Protein AF-A0A1G7PVS3-F1 (afdb_monomer)

Sequence (184 aa):
MIARAQELMADAVGAEHAFFSTCGSWLSVKSAMLAVAGRHGRILVGRDAHKSVVSGLVLSGLQPVWVHPRYDREHHLAHPPAPEDVRAALDRDDDVARVLITSPTPYGTCADLSVVAEICHARGLPLLPFHERLPTWAMDAGADVRSSSTSPSSGSAAIRPPTGCVRTARSTCTCPTTVASRRC

Foldseek 3Di:
DVQVVQVVVCVVLVFPTKDFDPVALLVLLLVVLQVPLPPEFEEEEEPLDDVSVVVSCVVSVHHYQYQYFDQDPVVRDTAWHALVSLLVSCVVPVRHQEYETEAPHPVRHGYQLLSNLVSQVVSPHAYEYEDADDDDSSVVSNHAKYFYQDDPVPPDDDPDGGMIGGHDDPDPPPPPDDDDDDDD

Mean predicted aligned error: 10.68 Å

Structure (mmCIF, N/CA/C/O backbone):
data_AF-A0A1G7PVS3-F1
#
_entry.id   AF-A0A1G7PVS3-F1
#
loop_
_atom_site.group_PDB
_atom_site.id
_atom_site.type_symbol
_atom_site.label_atom_id
_atom_site.label_alt_id
_atom_site.label_comp_id
_atom_site.label_asym_id
_atom_site.label_entity_id
_atom_site.label_seq_id
_atom_site.pdbx_PDB_ins_code
_atom_site.Cartn_x
_atom_site.Cartn_y
_atom_site.Cartn_z
_atom_site.occupancy
_atom_site.B_iso_or_equiv
_atom_site.auth_seq_id
_atom_site.auth_comp_id
_atom_site.auth_asym_id
_atom_site.auth_atom_id
_atom_site.pdbx_PDB_model_num
ATOM 1 N N . MET A 1 1 ? 6.321 26.870 -11.842 1.00 78.00 1 MET A N 1
ATOM 2 C CA . MET A 1 1 ? 7.341 25.883 -12.270 1.00 78.00 1 MET A CA 1
ATOM 3 C C . MET A 1 1 ? 7.081 24.494 -11.682 1.00 78.00 1 MET A C 1
ATOM 5 O O . MET A 1 1 ? 6.893 23.577 -12.464 1.00 78.00 1 MET A O 1
ATOM 9 N N . ILE A 1 2 ? 7.000 24.329 -10.352 1.00 86.25 2 ILE A N 1
ATOM 10 C CA . ILE A 1 2 ? 6.793 23.005 -9.718 1.00 86.25 2 ILE A CA 1
ATOM 11 C C . ILE A 1 2 ? 5.414 22.404 -10.033 1.00 86.25 2 ILE A C 1
ATOM 13 O O . ILE A 1 2 ? 5.357 21.264 -10.474 1.00 86.25 2 ILE A O 1
ATOM 17 N N . ALA A 1 3 ? 4.333 23.181 -9.902 1.00 88.19 3 ALA A N 1
ATOM 18 C CA . ALA A 1 3 ? 2.975 22.707 -10.202 1.00 88.19 3 ALA A CA 1
ATOM 19 C C . ALA A 1 3 ? 2.850 22.152 -11.633 1.00 88.19 3 ALA A C 1
ATOM 21 O O . ALA A 1 3 ? 2.392 21.035 -11.833 1.00 88.19 3 ALA A O 1
ATOM 22 N N . ARG A 1 4 ? 3.395 22.872 -12.623 1.00 89.56 4 ARG A N 1
ATOM 23 C CA . ARG A 1 4 ? 3.411 22.412 -14.016 1.00 89.56 4 ARG A CA 1
ATOM 24 C C . ARG A 1 4 ? 4.189 21.107 -14.209 1.00 89.56 4 ARG A C 1
ATOM 26 O O . ARG A 1 4 ? 3.783 20.255 -14.987 1.00 89.56 4 ARG A O 1
ATOM 33 N N . ALA A 1 5 ? 5.317 20.945 -13.519 1.00 88.88 5 ALA A N 1
ATOM 34 C CA . ALA A 1 5 ? 6.092 19.709 -13.583 1.00 88.88 5 ALA A CA 1
ATOM 35 C C . ALA A 1 5 ? 5.351 18.527 -12.931 1.00 88.88 5 ALA A C 1
ATOM 37 O O . ALA A 1 5 ? 5.475 17.397 -13.395 1.00 88.88 5 ALA A O 1
ATOM 38 N N . GLN A 1 6 ? 4.565 18.788 -11.885 1.00 87.19 6 GLN A N 1
ATOM 39 C CA . GLN A 1 6 ? 3.705 17.798 -11.239 1.00 87.19 6 GLN A CA 1
ATOM 40 C C . GLN A 1 6 ? 2.525 17.389 -12.125 1.00 87.19 6 GLN A C 1
ATOM 42 O O . GLN A 1 6 ? 2.274 16.197 -12.247 1.00 87.19 6 GLN A O 1
ATOM 47 N N . GLU A 1 7 ? 1.867 18.334 -12.802 1.00 88.94 7 GLU A N 1
ATOM 48 C CA . GLU A 1 7 ? 0.829 18.045 -13.808 1.00 88.94 7 GLU A CA 1
ATOM 49 C C . GLU A 1 7 ? 1.370 17.139 -14.918 1.00 88.94 7 GLU A C 1
ATOM 51 O O . GLU A 1 7 ? 0.829 16.069 -15.167 1.00 88.94 7 GLU A O 1
ATOM 56 N N . LEU A 1 8 ? 2.510 17.507 -15.515 1.00 89.06 8 LEU A N 1
ATOM 57 C CA . LEU A 1 8 ? 3.140 16.705 -16.569 1.00 89.06 8 LEU A CA 1
ATOM 58 C C . LEU A 1 8 ? 3.525 15.301 -16.088 1.00 89.06 8 LEU A C 1
ATOM 60 O O . LEU A 1 8 ? 3.474 14.341 -16.854 1.00 89.06 8 LEU A O 1
ATOM 64 N N . MET A 1 9 ? 3.941 15.170 -14.827 1.00 82.25 9 MET A N 1
ATOM 65 C CA . MET A 1 9 ? 4.256 13.867 -14.251 1.00 82.25 9 MET A CA 1
ATOM 66 C C . MET A 1 9 ? 2.993 13.044 -13.989 1.00 82.25 9 MET A C 1
ATOM 68 O O . MET A 1 9 ? 3.027 11.837 -14.210 1.00 82.25 9 MET A O 1
ATOM 72 N N . ALA A 1 10 ? 1.907 13.674 -13.537 1.00 83.06 10 ALA A N 1
ATOM 73 C CA . ALA A 1 10 ? 0.612 13.029 -13.347 1.00 83.06 10 ALA A CA 1
ATOM 74 C C . ALA A 1 10 ? 0.082 12.480 -14.681 1.00 83.06 10 ALA A C 1
ATOM 76 O O . ALA A 1 10 ? -0.223 11.289 -14.760 1.00 83.06 10 ALA A O 1
ATOM 77 N N . ASP A 1 11 ? 0.135 13.290 -15.743 1.00 81.75 11 ASP A N 1
ATOM 78 C CA . ASP A 1 11 ? -0.216 12.883 -17.108 1.00 81.75 11 ASP A CA 1
ATOM 79 C C . ASP A 1 11 ? 0.645 11.702 -17.584 1.00 81.75 11 ASP A C 1
ATOM 81 O O . ASP A 1 11 ? 0.135 10.714 -18.108 1.00 81.75 11 ASP A O 1
ATOM 85 N N . ALA A 1 12 ? 1.961 11.757 -17.351 1.00 80.25 12 ALA A N 1
ATOM 86 C CA . ALA A 1 12 ? 2.894 10.720 -17.794 1.00 80.25 12 ALA A CA 1
ATOM 87 C C . ALA A 1 12 ? 2.740 9.372 -17.068 1.00 80.25 12 ALA A C 1
ATOM 89 O O . ALA A 1 12 ? 3.256 8.364 -17.550 1.00 80.25 12 ALA A O 1
ATOM 90 N N . VAL A 1 13 ? 2.107 9.347 -15.892 1.00 72.00 13 VAL A N 1
ATOM 91 C CA . VAL A 1 13 ? 1.947 8.133 -15.069 1.00 72.00 13 VAL A CA 1
ATOM 92 C C . VAL A 1 13 ? 0.487 7.736 -14.854 1.00 72.00 13 VAL A C 1
ATOM 94 O O . VAL A 1 13 ? 0.226 6.851 -14.039 1.00 72.00 13 VAL A O 1
ATOM 97 N N . GLY A 1 14 ? -0.451 8.391 -15.545 1.00 74.00 14 GLY A N 1
ATOM 98 C CA . GLY A 1 14 ? -1.884 8.112 -15.438 1.00 74.00 14 GLY A CA 1
ATOM 99 C C . GLY A 1 14 ? -2.469 8.387 -14.047 1.00 74.00 14 GLY A C 1
ATOM 100 O O . GLY A 1 14 ? -3.395 7.697 -13.622 1.00 74.00 14 GLY A O 1
ATOM 101 N N . ALA A 1 15 ? -1.913 9.349 -13.306 1.00 79.31 15 ALA A N 1
ATOM 102 C CA . ALA A 1 15 ? -2.389 9.743 -11.979 1.00 79.31 15 ALA A CA 1
ATOM 103 C C . ALA A 1 15 ? -3.235 11.018 -12.042 1.00 79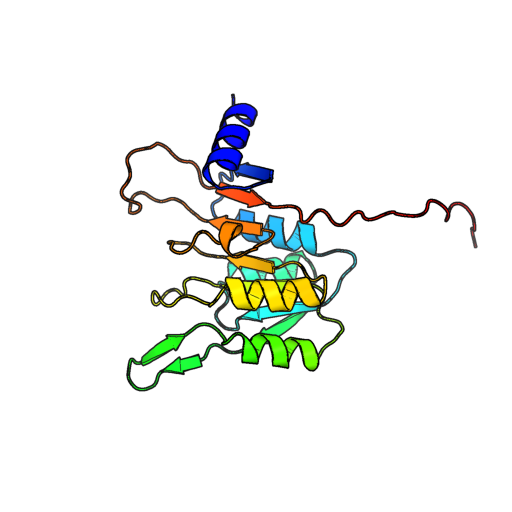.31 15 ALA A C 1
ATOM 105 O O . ALA A 1 15 ? -3.059 11.840 -12.934 1.00 79.31 15 ALA A O 1
ATOM 106 N N . GLU A 1 16 ? -4.111 11.218 -11.056 1.00 80.62 16 GLU A N 1
ATOM 107 C CA . GLU A 1 16 ? -4.843 12.486 -10.915 1.00 80.62 16 GLU A CA 1
ATOM 108 C C . GLU A 1 16 ? -3.932 13.579 -10.344 1.00 80.62 16 GLU A C 1
ATOM 110 O O . GLU A 1 16 ? -3.953 14.728 -10.784 1.00 80.62 16 GLU A O 1
ATOM 115 N N . HIS A 1 17 ? -3.065 13.199 -9.402 1.00 82.50 17 HIS A N 1
ATOM 116 C CA . HIS A 1 17 ? -2.080 14.087 -8.807 1.00 82.50 17 HIS A CA 1
ATOM 117 C C . HIS A 1 17 ? -0.717 13.404 -8.674 1.00 82.50 17 HIS A C 1
ATOM 119 O O . HIS A 1 17 ? -0.612 12.224 -8.329 1.00 82.50 17 HIS A O 1
ATOM 125 N N . ALA A 1 18 ? 0.353 14.172 -8.880 1.00 84.75 18 ALA A N 1
ATOM 126 C CA . ALA A 1 18 ? 1.718 13.755 -8.586 1.00 84.75 18 ALA A CA 1
ATOM 127 C C . ALA A 1 18 ? 2.390 14.763 -7.647 1.00 84.75 18 ALA A C 1
ATOM 129 O O . ALA A 1 18 ? 2.340 15.973 -7.853 1.00 84.75 18 ALA A O 1
ATOM 130 N N . PHE A 1 19 ? 3.061 14.259 -6.618 1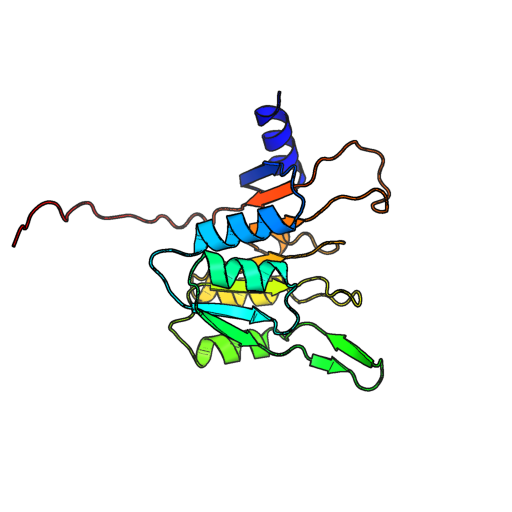.00 84.06 19 PHE A N 1
ATOM 131 C CA . PHE A 1 19 ? 3.786 15.034 -5.623 1.00 84.06 19 PHE A CA 1
ATOM 132 C C . PHE A 1 19 ? 5.274 14.687 -5.663 1.00 84.06 19 PHE A C 1
ATOM 134 O O . PHE A 1 19 ? 5.658 13.518 -5.712 1.00 84.06 19 PHE A O 1
ATOM 141 N N . PHE A 1 20 ? 6.134 15.704 -5.606 1.00 84.12 20 PHE A N 1
ATOM 142 C CA . PHE A 1 20 ? 7.573 15.488 -5.498 1.00 84.12 20 PHE A CA 1
ATOM 143 C C . PHE A 1 20 ? 7.982 15.520 -4.031 1.00 84.12 20 PHE A C 1
ATOM 145 O O . PHE A 1 20 ? 7.548 16.387 -3.276 1.00 84.12 20 PHE A O 1
ATOM 152 N N . SER A 1 21 ? 8.824 14.570 -3.637 1.00 78.88 21 SER A N 1
ATOM 153 C CA . SER A 1 21 ? 9.388 14.471 -2.294 1.00 78.88 21 SER A CA 1
ATOM 154 C C . SER A 1 21 ? 10.895 14.643 -2.383 1.00 78.88 21 SER A C 1
ATOM 156 O O . SER A 1 21 ? 11.556 13.958 -3.155 1.00 78.88 21 SER A O 1
ATOM 158 N N . THR A 1 22 ? 11.465 15.533 -1.577 1.00 79.81 22 THR A N 1
ATOM 159 C CA . THR A 1 22 ? 12.923 15.693 -1.461 1.00 79.81 22 THR A CA 1
ATOM 160 C C . THR A 1 22 ? 13.532 14.761 -0.411 1.00 79.81 22 THR A C 1
ATOM 162 O O . THR A 1 22 ? 14.742 14.563 -0.397 1.00 79.81 22 THR A O 1
ATOM 165 N N . CYS A 1 23 ? 12.707 14.136 0.436 1.00 74.56 23 CYS A N 1
ATOM 166 C CA . CYS A 1 23 ? 13.142 13.281 1.547 1.00 74.56 23 CYS A CA 1
ATOM 167 C C . CYS A 1 23 ? 13.029 11.775 1.237 1.00 74.56 23 CYS A C 1
ATOM 169 O O . CYS A 1 23 ? 12.906 10.951 2.145 1.00 74.56 23 CYS A O 1
ATOM 171 N N . GLY A 1 24 ? 13.046 11.407 -0.047 1.00 71.62 24 GLY A N 1
ATOM 172 C CA . GLY A 1 24 ? 12.971 10.019 -0.501 1.00 71.62 24 GLY A CA 1
ATOM 173 C C . GLY A 1 24 ? 11.594 9.365 -0.324 1.00 71.62 24 GLY A C 1
ATOM 174 O O . GLY A 1 24 ? 10.614 9.992 0.088 1.00 71.62 24 GLY A O 1
ATOM 175 N N . SER A 1 25 ? 11.530 8.074 -0.657 1.00 75.00 25 SER A N 1
ATOM 176 C CA . SER A 1 25 ? 10.301 7.266 -0.678 1.00 75.00 25 SER A CA 1
ATOM 177 C C . SER A 1 25 ? 9.739 6.973 0.719 1.00 75.00 25 SER A C 1
ATOM 179 O O . SER A 1 25 ? 8.533 6.802 0.877 1.00 75.00 25 SER A O 1
ATOM 181 N N . TRP A 1 26 ? 10.587 6.981 1.752 1.00 79.12 26 TRP A N 1
ATOM 182 C CA . TRP A 1 26 ? 10.170 6.809 3.146 1.00 79.12 26 TRP A CA 1
ATOM 183 C C . TRP A 1 26 ? 9.190 7.896 3.598 1.00 79.12 26 TRP A C 1
ATOM 185 O O . TRP A 1 26 ? 8.211 7.579 4.275 1.00 79.12 26 TRP A O 1
ATOM 195 N N . LEU A 1 27 ? 9.420 9.159 3.210 1.00 83.06 27 LEU A N 1
ATOM 196 C CA . LEU A 1 27 ? 8.494 10.244 3.542 1.00 83.06 27 LEU A CA 1
ATOM 197 C C . LEU A 1 27 ? 7.179 10.065 2.785 1.00 83.06 27 LEU A C 1
ATOM 199 O O . LEU A 1 27 ? 6.118 10.161 3.390 1.00 83.06 27 LEU A O 1
ATOM 203 N N . SER A 1 28 ? 7.249 9.723 1.497 1.00 82.94 28 SER A N 1
ATOM 204 C CA . SER A 1 28 ? 6.066 9.505 0.661 1.00 82.94 28 SER A CA 1
ATOM 205 C C . SER A 1 28 ? 5.150 8.409 1.213 1.00 82.94 28 SER A C 1
ATOM 207 O O . SER A 1 28 ? 3.944 8.621 1.299 1.00 82.94 28 SER A O 1
ATOM 209 N N . VAL A 1 29 ? 5.708 7.285 1.683 1.00 85.06 29 VAL A N 1
ATOM 210 C CA . VAL A 1 29 ? 4.928 6.216 2.336 1.00 85.06 29 VAL A CA 1
ATOM 211 C C . VAL A 1 29 ? 4.231 6.721 3.584 1.00 85.06 29 VAL A C 1
ATOM 213 O O . VAL A 1 29 ? 3.048 6.467 3.775 1.00 85.06 29 VAL A O 1
ATOM 216 N N . LYS A 1 30 ? 4.947 7.448 4.440 1.00 87.38 30 LYS A N 1
ATOM 217 C CA . LYS A 1 30 ? 4.367 7.982 5.673 1.00 87.38 30 LYS A CA 1
ATOM 218 C C . LYS A 1 30 ? 3.253 8.971 5.386 1.00 87.38 30 LYS A C 1
ATOM 220 O O . LYS A 1 30 ? 2.203 8.879 6.007 1.00 87.38 30 LYS A O 1
ATOM 225 N N . SER A 1 31 ? 3.461 9.873 4.432 1.00 87.56 31 SER A N 1
ATOM 226 C CA . SER A 1 31 ? 2.440 10.813 3.984 1.00 87.56 31 SER A CA 1
ATOM 227 C C . SER A 1 31 ? 1.217 10.087 3.424 1.00 87.56 31 SER A C 1
ATOM 229 O O . SER A 1 31 ? 0.104 10.443 3.789 1.00 87.56 31 SER A O 1
ATOM 231 N N . ALA A 1 32 ? 1.407 9.037 2.618 1.00 85.94 32 ALA A N 1
ATOM 232 C CA . ALA A 1 32 ? 0.313 8.218 2.097 1.00 85.94 32 ALA A CA 1
ATOM 233 C C . ALA A 1 32 ? -0.460 7.511 3.220 1.00 85.94 32 ALA A C 1
ATOM 235 O O . ALA A 1 32 ? -1.682 7.604 3.283 1.00 85.94 32 ALA A O 1
ATOM 236 N N . MET A 1 33 ? 0.247 6.866 4.151 1.00 88.38 33 MET A N 1
ATOM 237 C CA . MET A 1 33 ? -0.365 6.190 5.298 1.00 88.38 33 MET A CA 1
ATOM 238 C C . MET A 1 33 ? -1.128 7.163 6.199 1.00 88.38 33 MET A C 1
ATOM 240 O O . MET A 1 33 ? -2.219 6.836 6.648 1.00 88.38 33 MET A O 1
ATOM 244 N N . LEU A 1 34 ? -0.584 8.358 6.443 1.00 88.00 34 LEU A N 1
ATOM 245 C CA . LEU A 1 34 ? -1.252 9.410 7.212 1.00 88.00 34 LEU A CA 1
ATOM 246 C C . LEU A 1 34 ? -2.486 9.955 6.484 1.00 88.00 34 LEU A C 1
ATOM 248 O O . LEU A 1 34 ? -3.505 10.191 7.126 1.00 88.00 34 LEU A O 1
ATOM 252 N N . ALA A 1 35 ? -2.420 10.104 5.159 1.00 86.31 35 ALA A N 1
ATOM 253 C CA . ALA A 1 35 ? -3.545 10.564 4.349 1.00 86.31 35 ALA A CA 1
ATOM 254 C C . ALA A 1 35 ? -4.729 9.584 4.387 1.00 86.31 35 ALA A C 1
ATOM 256 O O . ALA A 1 35 ? -5.876 10.023 4.426 1.00 86.31 35 ALA A O 1
ATOM 257 N N . VAL A 1 36 ? -4.464 8.272 4.437 1.00 82.44 36 VAL A N 1
ATOM 258 C CA . VAL A 1 36 ? -5.516 7.238 4.516 1.00 82.44 36 VAL A CA 1
ATOM 259 C C . VAL A 1 36 ? -5.823 6.761 5.939 1.00 82.44 36 VAL A C 1
ATOM 261 O O . VAL A 1 36 ? -6.642 5.860 6.127 1.00 82.44 36 VAL A O 1
ATOM 264 N N . ALA A 1 37 ? -5.153 7.306 6.959 1.00 81.94 37 ALA A N 1
ATOM 265 C CA . ALA A 1 37 ? -5.271 6.793 8.320 1.00 81.94 37 ALA A CA 1
ATOM 266 C C . ALA A 1 37 ? -6.699 6.937 8.873 1.00 81.94 37 ALA A C 1
ATOM 268 O O . ALA A 1 37 ? -7.202 6.016 9.527 1.00 81.94 37 ALA A O 1
ATOM 269 N N . GLY A 1 38 ? -7.360 8.063 8.572 1.00 72.19 38 GLY A N 1
ATOM 270 C CA . GLY A 1 38 ? -8.665 8.418 9.135 1.00 72.19 38 GLY A CA 1
ATOM 271 C C . GLY A 1 38 ? -8.635 8.538 10.668 1.00 72.19 38 GLY A C 1
ATOM 272 O O . GLY A 1 38 ? -7.578 8.708 11.277 1.00 72.19 38 GLY A O 1
ATOM 273 N N . ARG A 1 39 ? -9.805 8.440 11.319 1.00 63.06 39 ARG A N 1
ATOM 274 C CA . ARG A 1 39 ? -9.920 8.367 12.790 1.00 63.06 39 ARG A CA 1
ATOM 275 C C . ARG A 1 39 ? -9.638 6.940 13.268 1.00 63.06 39 ARG A C 1
ATOM 277 O O . ARG A 1 39 ? -10.574 6.226 13.604 1.00 63.06 39 ARG A O 1
ATOM 284 N N . HIS A 1 40 ? -8.363 6.558 13.322 1.00 64.56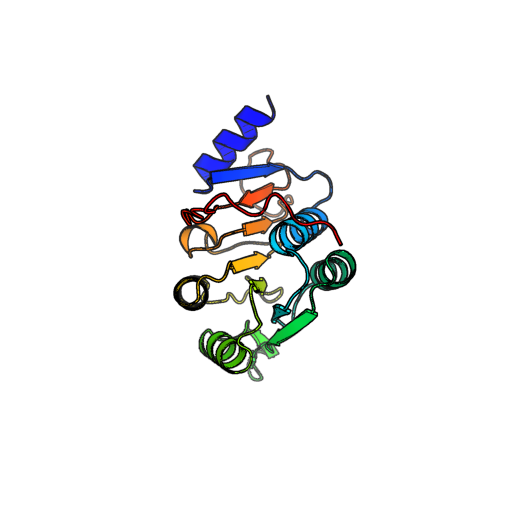 40 HIS A N 1
ATOM 285 C CA . HIS A 1 40 ? -7.911 5.214 13.715 1.00 64.56 40 HIS A CA 1
ATOM 286 C C . HIS A 1 40 ? -8.465 4.083 12.818 1.00 64.56 40 HIS A C 1
ATOM 288 O O . HIS A 1 40 ? -9.367 4.262 12.003 1.00 64.56 40 HIS A O 1
ATOM 294 N N . GLY A 1 41 ? -7.883 2.890 12.925 1.00 80.94 41 GLY A N 1
ATOM 295 C CA . GLY A 1 41 ? -8.422 1.668 12.321 1.00 80.94 41 GLY A CA 1
ATOM 296 C C . GLY A 1 41 ? -7.349 0.757 11.738 1.00 80.94 41 GLY A C 1
ATOM 297 O O . GLY A 1 41 ? -6.150 0.993 11.916 1.00 80.94 41 GLY A O 1
ATOM 298 N N . ARG A 1 42 ? -7.792 -0.321 11.091 1.00 91.19 42 ARG A N 1
ATOM 299 C CA . ARG A 1 42 ? -6.918 -1.429 10.706 1.00 91.19 42 ARG A CA 1
ATOM 300 C C . ARG A 1 42 ? -6.466 -1.370 9.253 1.00 91.19 42 ARG A C 1
ATOM 302 O O . ARG A 1 42 ? -7.229 -1.017 8.353 1.00 91.19 42 ARG A O 1
ATOM 309 N N . ILE A 1 43 ? -5.208 -1.721 9.030 1.00 92.88 43 ILE A N 1
ATOM 310 C CA . ILE A 1 43 ? -4.586 -1.767 7.707 1.00 92.88 43 ILE A CA 1
ATOM 311 C C . ILE A 1 43 ? -3.980 -3.146 7.481 1.00 92.88 43 ILE A C 1
ATOM 313 O O . ILE A 1 43 ? -3.207 -3.624 8.309 1.00 92.88 43 ILE A O 1
ATOM 317 N N . LEU A 1 44 ? -4.316 -3.788 6.367 1.00 94.12 44 LEU A N 1
ATOM 318 C CA . LEU A 1 44 ? -3.663 -5.024 5.955 1.00 94.12 44 LEU A CA 1
ATOM 319 C C . LEU A 1 44 ? -2.286 -4.694 5.386 1.00 94.12 44 LEU A C 1
ATOM 321 O O . LEU A 1 44 ? -2.169 -3.862 4.488 1.00 94.12 44 LEU A O 1
ATOM 325 N N . VAL A 1 45 ? -1.249 -5.342 5.906 1.00 93.31 45 VAL A N 1
ATOM 326 C CA . VAL A 1 45 ? 0.144 -5.091 5.535 1.00 93.31 45 VAL A CA 1
ATOM 327 C C . VAL A 1 45 ? 0.876 -6.414 5.328 1.00 93.31 45 VAL A C 1
ATOM 329 O O . VAL A 1 45 ? 0.780 -7.332 6.149 1.00 93.31 45 VAL A O 1
ATOM 332 N N . GLY A 1 46 ? 1.652 -6.501 4.247 1.00 91.31 46 GLY A N 1
ATOM 333 C CA . GLY A 1 46 ? 2.599 -7.598 4.033 1.00 91.31 46 GLY A CA 1
ATOM 334 C C . GLY A 1 46 ? 3.639 -7.684 5.154 1.00 91.31 46 GLY A C 1
ATOM 335 O O . GLY A 1 46 ? 4.204 -6.679 5.587 1.00 91.31 46 GLY A O 1
ATOM 336 N N . ARG A 1 47 ? 3.920 -8.886 5.662 1.00 90.81 47 ARG A N 1
ATOM 337 C CA . ARG A 1 47 ? 4.904 -9.093 6.740 1.00 90.81 47 ARG A CA 1
ATOM 338 C C . ARG A 1 47 ? 6.351 -8.836 6.290 1.00 90.81 47 ARG A C 1
ATOM 340 O O . ARG A 1 47 ? 7.240 -8.711 7.125 1.00 90.81 47 ARG A O 1
ATOM 347 N N . ASP A 1 48 ? 6.563 -8.712 4.988 1.00 86.31 48 ASP A N 1
ATOM 348 C CA . ASP A 1 48 ? 7.789 -8.298 4.307 1.00 86.31 48 ASP A CA 1
ATOM 349 C C . ASP A 1 48 ? 7.937 -6.768 4.171 1.00 86.31 48 ASP A C 1
ATOM 351 O O . ASP A 1 48 ? 8.854 -6.287 3.504 1.00 86.31 48 ASP A O 1
ATOM 355 N N . ALA A 1 49 ? 7.052 -5.981 4.793 1.00 86.44 49 ALA A N 1
ATOM 356 C CA . ALA A 1 49 ? 7.076 -4.528 4.696 1.00 86.44 49 ALA A CA 1
ATOM 357 C C . ALA A 1 49 ? 8.393 -3.899 5.189 1.00 86.44 49 ALA A C 1
ATOM 359 O O . ALA A 1 49 ? 8.959 -4.258 6.225 1.00 86.44 49 ALA A O 1
ATOM 360 N N . HIS A 1 50 ? 8.844 -2.870 4.470 1.00 87.06 50 HIS A N 1
ATOM 361 C CA . HIS A 1 50 ? 10.031 -2.102 4.835 1.00 87.06 50 HIS A CA 1
ATOM 362 C C . HIS A 1 50 ? 9.836 -1.340 6.161 1.00 87.06 50 HIS A C 1
ATOM 364 O O . HIS A 1 50 ? 8.728 -0.929 6.515 1.00 87.06 50 HIS A O 1
ATOM 370 N N . LYS A 1 51 ? 10.931 -1.048 6.881 1.00 88.25 51 LYS A N 1
ATOM 371 C CA . LYS A 1 51 ? 10.904 -0.312 8.166 1.00 88.25 51 LYS A CA 1
ATOM 372 C C . LYS A 1 51 ? 10.195 1.053 8.098 1.00 88.25 51 LYS A C 1
ATOM 374 O O . LYS A 1 51 ? 9.742 1.568 9.123 1.00 88.25 51 LYS A O 1
ATOM 379 N N . SER A 1 52 ? 10.093 1.645 6.901 1.00 87.38 52 SER A N 1
ATOM 380 C CA . SER A 1 52 ? 9.302 2.858 6.639 1.00 87.38 52 SER A CA 1
ATOM 381 C C . SER A 1 52 ? 7.825 2.665 6.970 1.00 87.38 52 SER A C 1
ATOM 383 O O . SER A 1 52 ? 7.242 3.537 7.610 1.00 87.38 52 SER A O 1
ATOM 385 N N . VAL A 1 53 ? 7.250 1.523 6.587 1.00 90.25 53 VAL A N 1
ATOM 386 C CA . VAL A 1 53 ? 5.848 1.169 6.834 1.0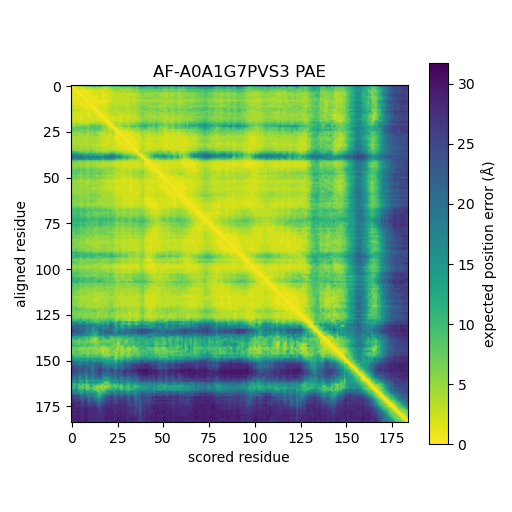0 90.25 53 VAL A CA 1
ATOM 387 C C . VAL A 1 53 ? 5.611 1.002 8.326 1.00 90.25 53 VAL A C 1
ATOM 389 O O . VAL A 1 53 ? 4.689 1.602 8.864 1.00 90.25 53 VAL A O 1
ATOM 392 N N . VAL A 1 54 ? 6.502 0.296 9.030 1.00 91.69 54 VAL A N 1
ATOM 393 C CA . VAL A 1 54 ? 6.423 0.152 10.496 1.00 91.69 54 VAL A CA 1
ATOM 394 C C . VAL A 1 54 ? 6.449 1.518 11.182 1.00 91.69 54 VAL A C 1
ATOM 396 O O . VAL A 1 54 ? 5.622 1.809 12.041 1.00 91.69 54 VAL A O 1
ATOM 399 N N . SER A 1 55 ? 7.349 2.401 10.748 1.00 91.00 55 SER A N 1
ATOM 400 C CA . SER A 1 55 ? 7.391 3.775 11.256 1.00 91.00 55 SER A CA 1
ATOM 401 C C . SER A 1 55 ? 6.120 4.565 10.913 1.00 91.00 55 SER A C 1
ATOM 403 O O . SER A 1 55 ? 5.723 5.441 11.672 1.00 91.00 55 SER A O 1
ATOM 405 N N . GLY A 1 56 ? 5.495 4.295 9.766 1.00 89.94 56 GLY A N 1
ATOM 406 C CA . GLY A 1 56 ? 4.217 4.881 9.367 1.00 89.94 56 GLY A CA 1
ATOM 407 C C . GLY A 1 56 ? 3.048 4.402 10.229 1.00 89.94 56 GLY A C 1
ATOM 408 O O . GLY A 1 56 ? 2.206 5.218 10.589 1.00 89.94 56 GLY A O 1
ATOM 409 N N . LEU A 1 57 ? 3.023 3.127 10.635 1.00 92.19 57 LEU A N 1
ATOM 410 C CA . LEU A 1 57 ? 2.025 2.586 11.571 1.00 92.19 57 LEU A CA 1
ATOM 411 C C . LEU A 1 57 ? 2.097 3.300 12.924 1.00 92.19 57 LEU A C 1
ATOM 413 O O . LEU A 1 57 ? 1.079 3.764 13.428 1.00 92.19 57 LEU A O 1
ATOM 417 N N . VAL A 1 58 ? 3.309 3.472 13.465 1.00 91.75 58 VAL A N 1
ATOM 418 C CA . VAL A 1 58 ? 3.526 4.195 14.731 1.00 91.75 58 VAL A CA 1
ATOM 419 C C . VAL A 1 58 ? 3.027 5.639 14.642 1.00 91.75 58 VAL A C 1
ATOM 421 O O . VAL A 1 58 ? 2.376 6.118 15.563 1.00 91.75 58 VAL A O 1
ATOM 424 N N . LEU A 1 59 ? 3.304 6.330 13.532 1.00 90.75 59 LEU A N 1
ATOM 425 C CA . LEU A 1 59 ? 2.902 7.729 13.350 1.00 90.75 59 LEU A CA 1
ATOM 426 C C . LEU A 1 59 ? 1.400 7.905 13.102 1.00 90.75 59 LEU A C 1
ATOM 428 O O . LEU A 1 59 ? 0.826 8.899 13.530 1.00 90.75 59 LEU A O 1
ATOM 432 N N . SER A 1 60 ? 0.776 6.973 12.382 1.00 89.88 60 SER A N 1
ATOM 433 C CA . SER A 1 60 ? -0.646 7.043 12.023 1.00 89.88 60 SER A CA 1
ATOM 434 C C . SER A 1 60 ? -1.576 6.464 13.090 1.00 89.88 60 SER A C 1
ATOM 436 O O . SER A 1 60 ? -2.777 6.720 13.057 1.00 89.88 60 SER A O 1
ATOM 438 N N . GLY A 1 61 ? -1.049 5.658 14.017 1.00 89.88 61 GLY A N 1
ATOM 439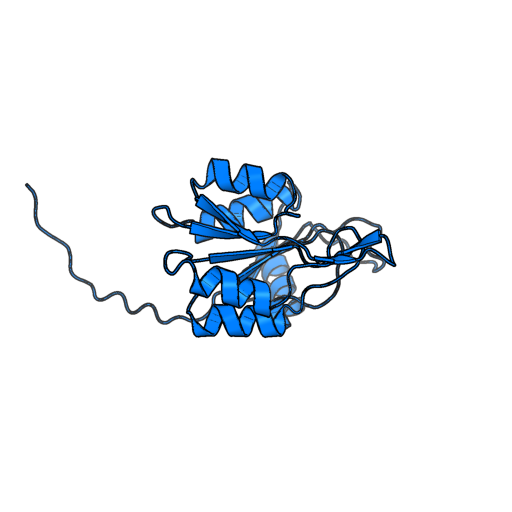 C CA . GLY A 1 61 ? -1.852 4.896 14.974 1.00 89.88 61 GLY A CA 1
ATOM 440 C C . GLY A 1 61 ? -2.661 3.759 14.336 1.00 89.88 61 GLY A C 1
ATOM 441 O O . GLY A 1 61 ? -3.516 3.176 15.007 1.00 89.88 61 GLY A O 1
ATOM 442 N N . LEU A 1 62 ? -2.414 3.444 13.058 1.00 91.19 62 LEU A N 1
ATOM 443 C CA . LEU A 1 62 ? -3.055 2.337 12.355 1.00 91.19 62 LEU A CA 1
ATOM 444 C C . LEU A 1 62 ? -2.638 0.994 12.958 1.00 91.19 62 LEU A C 1
ATOM 446 O O . LEU A 1 62 ? -1.458 0.756 13.222 1.00 91.19 62 LEU A O 1
ATOM 450 N N . GLN A 1 63 ? -3.609 0.099 13.130 1.00 92.50 63 GLN A N 1
ATOM 451 C CA . GLN A 1 63 ? -3.371 -1.243 13.654 1.00 92.50 63 GLN A CA 1
ATOM 452 C C . GLN A 1 63 ? -3.139 -2.223 12.495 1.00 92.50 63 GLN A C 1
ATOM 454 O O . GLN A 1 63 ? -4.025 -2.396 11.656 1.00 92.50 63 GLN A O 1
ATOM 459 N N . PRO A 1 64 ? -1.960 -2.855 12.394 1.00 93.31 64 PRO A N 1
ATOM 460 C CA . PRO A 1 64 ? -1.666 -3.730 11.272 1.00 93.31 64 PRO A CA 1
ATOM 461 C C . PRO A 1 64 ? -2.351 -5.092 11.419 1.00 93.31 64 PRO A C 1
ATOM 463 O O . PRO A 1 64 ? -2.250 -5.749 12.456 1.00 93.31 64 PRO A O 1
ATOM 466 N N . VAL A 1 65 ? -2.959 -5.555 10.334 1.00 94.38 65 VAL A N 1
ATOM 467 C CA . VAL A 1 65 ? -3.292 -6.962 10.103 1.00 94.38 65 VAL A CA 1
ATOM 468 C C . VAL A 1 65 ? -2.218 -7.519 9.182 1.00 94.38 65 VAL A C 1
ATOM 470 O O . VAL A 1 65 ? -1.947 -6.949 8.129 1.00 94.38 65 VAL A O 1
ATOM 473 N N . TRP A 1 66 ? -1.553 -8.596 9.587 1.00 93.88 66 TRP A N 1
ATOM 474 C CA . TRP A 1 66 ? -0.406 -9.116 8.844 1.00 93.88 66 TRP A CA 1
ATOM 475 C C . TRP A 1 66 ? -0.826 -10.198 7.855 1.00 93.88 66 TRP A C 1
ATOM 477 O O . TRP A 1 66 ? -1.498 -11.159 8.233 1.00 93.88 66 TRP A O 1
ATOM 487 N N . VAL A 1 67 ? -0.359 -10.080 6.612 1.00 93.19 67 VAL A N 1
ATOM 488 C CA . VAL A 1 67 ? -0.369 -11.173 5.633 1.00 93.19 67 VAL A CA 1
ATOM 489 C C . VAL A 1 67 ? 1.063 -11.638 5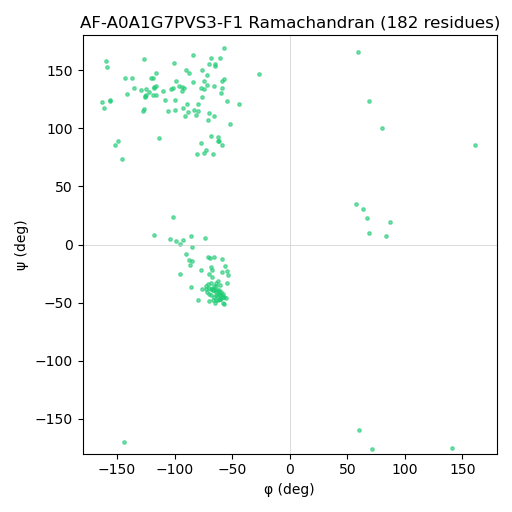.391 1.00 93.19 67 VAL A C 1
ATOM 491 O O . VAL A 1 67 ? 1.975 -10.825 5.242 1.00 93.19 67 VAL A O 1
ATOM 494 N N . HIS A 1 68 ? 1.294 -12.947 5.422 1.00 91.12 68 HIS A N 1
ATOM 495 C CA . HIS A 1 68 ? 2.642 -13.487 5.281 1.00 91.12 68 HIS A CA 1
ATOM 496 C C . HIS A 1 68 ? 3.038 -13.613 3.804 1.00 91.12 68 HIS A C 1
ATOM 498 O O . HIS A 1 68 ? 2.211 -14.033 2.996 1.00 91.12 68 HIS A O 1
ATOM 504 N N . PRO A 1 69 ? 4.293 -13.286 3.446 1.00 89.25 69 PRO A N 1
ATOM 505 C CA . PRO A 1 69 ? 4.825 -13.623 2.134 1.00 89.25 69 PRO A CA 1
ATOM 506 C C . PRO A 1 69 ? 4.922 -15.145 1.977 1.00 89.25 69 PRO A C 1
ATOM 508 O O . PRO A 1 69 ? 5.062 -15.888 2.956 1.00 89.25 69 PRO A O 1
ATOM 511 N N . ARG A 1 70 ? 4.900 -15.612 0.731 1.00 89.06 70 ARG A N 1
ATOM 512 C CA . ARG A 1 70 ? 5.029 -17.031 0.395 1.00 89.06 70 ARG A CA 1
ATOM 513 C C . ARG A 1 70 ? 6.499 -17.367 0.181 1.00 89.06 70 ARG A C 1
ATOM 515 O O . ARG A 1 70 ? 7.106 -16.920 -0.785 1.00 89.06 70 ARG A O 1
ATOM 522 N N . TYR A 1 71 ? 7.083 -18.146 1.086 1.00 88.75 71 TYR A N 1
ATOM 523 C CA . TYR A 1 71 ? 8.472 -18.577 0.939 1.00 88.75 71 TYR A CA 1
ATOM 524 C C . TYR A 1 71 ? 8.581 -19.756 -0.033 1.00 88.75 71 TYR A C 1
ATOM 526 O O . TYR A 1 71 ? 8.002 -20.819 0.199 1.00 88.75 71 TYR A O 1
ATOM 534 N N . ASP A 1 72 ? 9.346 -19.565 -1.099 1.00 88.38 72 ASP A N 1
ATOM 535 C CA . ASP A 1 72 ? 9.717 -20.592 -2.061 1.00 88.38 72 ASP A CA 1
ATOM 536 C C . ASP A 1 72 ? 10.997 -21.284 -1.594 1.00 88.38 72 ASP A C 1
ATOM 538 O O . ASP A 1 72 ? 12.065 -20.676 -1.505 1.00 88.38 72 ASP A O 1
ATOM 542 N N . ARG A 1 73 ? 10.866 -22.570 -1.257 1.00 89.75 73 ARG A N 1
ATOM 543 C CA . ARG A 1 73 ? 11.970 -23.390 -0.746 1.00 89.75 73 ARG A CA 1
ATOM 544 C C . ARG A 1 73 ? 12.937 -23.846 -1.832 1.00 89.75 73 ARG A C 1
ATOM 546 O O . ARG A 1 73 ? 14.053 -24.203 -1.482 1.00 89.75 73 ARG A O 1
ATOM 553 N N . GLU A 1 74 ? 12.510 -23.872 -3.089 1.00 91.50 74 GLU A N 1
ATOM 554 C CA . GLU A 1 74 ? 13.335 -24.305 -4.217 1.00 91.50 74 GLU A CA 1
ATOM 555 C C . GLU A 1 74 ? 14.281 -23.182 -4.635 1.00 91.50 74 GLU A C 1
ATOM 557 O O . GLU A 1 74 ? 15.489 -23.383 -4.733 1.00 91.50 74 GLU A O 1
ATOM 562 N N . HIS A 1 75 ? 13.746 -21.970 -4.789 1.00 87.00 75 HIS A N 1
ATOM 563 C CA . HIS A 1 75 ? 14.536 -20.799 -5.176 1.00 87.00 75 HIS A CA 1
ATOM 564 C C . HIS A 1 75 ? 15.102 -20.022 -3.979 1.00 87.00 75 HIS A C 1
ATOM 566 O O . HIS A 1 75 ? 15.909 -19.114 -4.163 1.00 87.00 75 HIS A O 1
ATOM 572 N N . HIS A 1 76 ? 14.695 -20.364 -2.752 1.00 87.81 76 HIS A N 1
ATOM 573 C CA . HIS A 1 76 ? 15.036 -19.650 -1.516 1.00 87.81 76 HIS A CA 1
ATOM 574 C C . HIS A 1 76 ? 14.617 -18.169 -1.516 1.00 87.81 76 HIS A C 1
ATOM 576 O O . HIS A 1 76 ? 15.294 -17.323 -0.926 1.00 87.81 76 HIS A O 1
ATOM 582 N N . LEU A 1 77 ? 13.483 -17.853 -2.150 1.00 87.94 77 LEU A N 1
ATOM 583 C CA . LEU A 1 77 ? 12.974 -16.488 -2.315 1.00 87.94 77 LEU A CA 1
ATOM 584 C C . LEU A 1 77 ? 11.643 -16.282 -1.590 1.00 87.94 77 LEU A C 1
ATOM 586 O O . LEU A 1 77 ? 10.812 -17.183 -1.498 1.00 87.94 77 LEU A O 1
ATOM 590 N N . ALA A 1 78 ? 11.417 -15.063 -1.104 1.00 86.31 78 ALA A N 1
ATOM 591 C CA . ALA A 1 78 ? 10.105 -14.649 -0.625 1.00 86.31 78 ALA A CA 1
ATOM 592 C C . ALA A 1 78 ? 9.301 -14.044 -1.782 1.00 86.31 78 ALA A C 1
ATOM 594 O O . ALA A 1 78 ? 9.704 -13.047 -2.388 1.00 86.31 78 ALA A O 1
ATOM 595 N N . HIS A 1 79 ? 8.155 -14.646 -2.072 1.00 88.00 79 HIS A N 1
ATOM 596 C CA . HIS A 1 79 ? 7.150 -14.103 -2.975 1.00 88.00 79 HIS A CA 1
ATOM 597 C C . HIS A 1 79 ? 6.151 -13.250 -2.193 1.00 88.00 79 HIS A C 1
ATOM 599 O O . HIS A 1 79 ? 5.891 -13.532 -1.016 1.00 88.00 79 HIS A O 1
ATOM 605 N N . PRO A 1 80 ? 5.563 -12.227 -2.830 1.00 87.62 80 PRO A N 1
ATOM 606 C CA . PRO A 1 80 ? 4.487 -11.472 -2.213 1.00 87.62 80 PRO A CA 1
ATOM 607 C C . PRO A 1 80 ? 3.288 -12.390 -1.907 1.00 87.62 80 PRO A C 1
ATOM 609 O O . PRO A 1 80 ? 3.178 -13.485 -2.472 1.00 87.62 80 PRO A O 1
ATOM 612 N N . PRO A 1 81 ? 2.395 -11.974 -0.994 1.00 89.88 81 PRO A N 1
ATOM 613 C CA . PRO A 1 81 ? 1.175 -12.723 -0.702 1.00 89.88 81 PRO A CA 1
ATOM 614 C C . PRO A 1 81 ? 0.344 -12.924 -1.975 1.00 89.88 81 PRO A C 1
ATOM 616 O O . PRO A 1 81 ? 0.261 -12.026 -2.818 1.00 89.88 81 PRO A O 1
ATOM 619 N N . ALA A 1 82 ? -0.278 -14.096 -2.112 1.00 91.38 82 ALA A N 1
ATOM 620 C CA . ALA A 1 82 ? -1.185 -14.344 -3.224 1.00 91.38 82 ALA A CA 1
ATOM 621 C C . ALA A 1 82 ? -2.471 -13.511 -3.060 1.00 91.38 82 ALA A C 1
ATOM 623 O O . ALA A 1 82 ? -2.848 -13.181 -1.928 1.00 91.38 82 ALA A O 1
ATOM 624 N N . PRO A 1 83 ? -3.196 -13.200 -4.148 1.00 91.88 83 PRO A N 1
ATOM 625 C CA . PRO A 1 83 ? -4.497 -12.542 -4.047 1.00 91.88 83 PRO A CA 1
ATOM 626 C C . PRO A 1 83 ? -5.479 -13.293 -3.135 1.00 91.88 83 PRO A C 1
ATOM 628 O O . PRO A 1 83 ? -6.264 -12.678 -2.416 1.00 91.88 83 PRO A O 1
ATOM 631 N N . GLU A 1 84 ? -5.400 -14.622 -3.092 1.00 93.06 84 GLU A N 1
ATOM 632 C CA . GLU A 1 84 ? -6.196 -15.478 -2.209 1.00 93.06 84 GLU A CA 1
ATOM 633 C C . GLU A 1 84 ? -5.859 -15.243 -0.735 1.00 93.06 84 GLU A C 1
ATOM 635 O O . GLU A 1 84 ? -6.771 -15.185 0.088 1.00 93.06 84 GLU A O 1
ATOM 640 N N . ASP A 1 85 ? -4.580 -15.044 -0.406 1.00 92.94 85 ASP A N 1
ATOM 641 C CA . ASP A 1 85 ? -4.134 -14.745 0.958 1.00 92.94 85 ASP A CA 1
ATOM 642 C C . ASP A 1 85 ? -4.652 -13.373 1.405 1.00 92.94 85 ASP A C 1
ATOM 644 O O . ASP A 1 85 ? -5.088 -13.206 2.546 1.00 92.94 85 ASP A O 1
ATOM 648 N N . VAL A 1 86 ? -4.653 -12.393 0.492 1.00 92.00 86 VAL A N 1
ATOM 649 C CA . VAL A 1 86 ? -5.240 -11.065 0.724 1.00 92.00 86 VAL A CA 1
ATOM 650 C C . VAL A 1 86 ? -6.747 -11.180 0.935 1.00 92.00 86 VAL A C 1
ATOM 652 O O . VAL A 1 86 ? -7.274 -10.638 1.906 1.00 92.00 86 VAL A O 1
ATOM 655 N N . ARG A 1 87 ? -7.449 -11.927 0.075 1.00 93.50 87 ARG A N 1
ATOM 656 C CA . ARG A 1 87 ? -8.894 -12.159 0.193 1.00 93.50 87 ARG A CA 1
ATOM 657 C C . ARG A 1 87 ? -9.243 -12.803 1.531 1.00 93.50 87 ARG A C 1
ATOM 659 O O . ARG A 1 87 ? -10.077 -12.253 2.239 1.00 93.50 87 ARG A O 1
ATOM 666 N N . ALA A 1 88 ? -8.547 -13.877 1.896 1.00 93.50 88 ALA A N 1
ATOM 667 C CA . ALA A 1 88 ? -8.748 -14.604 3.145 1.00 93.50 88 ALA A CA 1
ATOM 668 C C . ALA A 1 88 ? -8.350 -13.796 4.389 1.00 93.50 88 ALA A C 1
ATOM 670 O O . ALA A 1 88 ? -8.863 -14.042 5.479 1.00 93.50 88 ALA A O 1
ATOM 671 N N . ALA A 1 89 ? -7.407 -12.858 4.279 1.00 92.25 89 ALA A N 1
ATOM 672 C CA . ALA A 1 89 ? -7.095 -11.940 5.370 1.00 92.25 89 ALA A CA 1
ATOM 673 C C . ALA A 1 89 ? -8.206 -10.906 5.577 1.00 92.25 89 ALA A C 1
ATOM 675 O O . ALA A 1 89 ? -8.562 -10.639 6.720 1.00 92.25 89 ALA A O 1
ATOM 676 N N . LEU A 1 90 ? -8.771 -10.383 4.488 1.00 90.75 90 LEU A N 1
ATOM 677 C CA . LEU A 1 90 ? -9.893 -9.446 4.527 1.00 90.75 90 LEU A CA 1
ATOM 678 C C . LEU A 1 90 ? -11.199 -10.120 4.981 1.00 90.75 90 LEU A C 1
ATOM 680 O O . LEU A 1 90 ? -11.921 -9.532 5.768 1.00 90.75 90 LEU A O 1
ATOM 684 N N . ASP A 1 91 ? -11.467 -11.369 4.581 1.00 91.62 91 ASP A N 1
ATOM 685 C CA . ASP A 1 91 ? -12.653 -12.128 5.032 1.00 91.62 91 ASP A CA 1
ATOM 686 C C . ASP A 1 91 ? -12.620 -12.490 6.525 1.00 91.62 91 ASP A C 1
ATOM 688 O O . ASP A 1 91 ? -13.647 -12.795 7.125 1.00 91.62 91 ASP A O 1
ATOM 692 N N . ARG A 1 92 ? -11.432 -12.510 7.138 1.00 90.62 92 ARG A N 1
ATOM 693 C CA . ARG A 1 92 ? -11.282 -12.775 8.577 1.00 90.62 92 ARG A CA 1
ATOM 694 C C . ARG A 1 92 ? -11.462 -11.528 9.435 1.00 90.62 92 ARG A C 1
ATOM 696 O O . ARG A 1 92 ? -11.535 -11.661 10.656 1.00 90.62 92 ARG A O 1
ATOM 703 N N . ASP A 1 93 ? -11.438 -10.343 8.834 1.00 85.94 93 ASP A N 1
ATOM 704 C CA . ASP A 1 93 ? -11.334 -9.082 9.556 1.00 85.94 93 ASP A CA 1
ATOM 705 C C . ASP A 1 93 ? -11.999 -7.940 8.782 1.00 85.94 93 ASP A C 1
ATOM 707 O O . ASP A 1 93 ? -11.346 -7.179 8.063 1.00 85.94 93 ASP A O 1
ATOM 711 N N . ASP A 1 94 ? -13.311 -7.806 8.972 1.00 82.88 94 ASP A N 1
ATOM 712 C CA . ASP A 1 94 ? -14.129 -6.779 8.317 1.00 82.88 94 ASP A CA 1
ATOM 713 C C . ASP A 1 94 ? -13.781 -5.338 8.753 1.00 82.88 94 ASP A C 1
ATOM 715 O O . ASP A 1 94 ? -14.235 -4.376 8.138 1.00 82.88 94 ASP A O 1
ATOM 719 N N . ASP A 1 95 ? -12.964 -5.159 9.800 1.00 86.75 95 ASP A N 1
ATOM 720 C CA . ASP A 1 95 ? -12.512 -3.841 10.279 1.00 86.75 95 ASP A CA 1
ATOM 721 C C . ASP A 1 95 ? -11.265 -3.329 9.520 1.00 86.75 95 ASP A C 1
ATOM 723 O O . ASP A 1 95 ? -10.765 -2.215 9.738 1.00 86.75 95 ASP A O 1
ATOM 727 N N . VAL A 1 96 ? -10.734 -4.123 8.584 1.00 89.62 96 VAL A N 1
ATOM 728 C CA . VAL A 1 96 ? -9.680 -3.667 7.676 1.00 89.62 96 VAL A CA 1
ATOM 729 C C . VAL A 1 96 ? -10.256 -2.681 6.668 1.00 89.62 96 VAL A C 1
ATOM 731 O O . VAL A 1 96 ? -10.903 -3.061 5.700 1.00 89.62 96 VAL A O 1
ATOM 734 N N . ALA A 1 97 ? -9.921 -1.402 6.839 1.00 87.19 97 ALA A N 1
ATOM 735 C CA . ALA A 1 97 ? -10.378 -0.356 5.923 1.00 87.19 97 ALA A CA 1
ATOM 736 C C . ALA A 1 97 ? -9.336 0.058 4.861 1.00 87.19 97 ALA A C 1
ATOM 738 O O . ALA A 1 97 ? -9.557 1.028 4.144 1.00 87.19 97 ALA A O 1
ATOM 739 N N . ARG A 1 98 ? -8.154 -0.574 4.809 1.00 88.00 98 ARG A N 1
ATOM 740 C CA . ARG A 1 98 ? -7.063 -0.226 3.870 1.00 88.00 98 ARG A CA 1
ATOM 741 C C . ARG A 1 98 ? -6.083 -1.376 3.672 1.00 88.00 98 ARG A C 1
ATOM 743 O O . ARG A 1 98 ? -5.869 -2.163 4.594 1.00 88.00 98 ARG A O 1
ATOM 750 N N . VAL A 1 99 ? -5.430 -1.417 2.511 1.00 91.31 99 VAL A N 1
ATOM 751 C CA . VAL A 1 99 ? -4.441 -2.448 2.163 1.00 91.31 99 VAL A CA 1
ATOM 752 C C . VAL A 1 99 ? -3.139 -1.815 1.666 1.00 91.31 99 VAL A C 1
ATOM 754 O O . VAL A 1 99 ? -3.155 -0.928 0.817 1.00 91.31 99 VAL A O 1
ATOM 757 N N . LEU A 1 100 ? -1.998 -2.285 2.178 1.00 90.56 100 LEU A N 1
ATOM 758 C CA . LEU A 1 100 ? -0.655 -1.900 1.743 1.00 90.56 100 LEU A CA 1
ATOM 759 C C . LEU A 1 100 ? 0.157 -3.148 1.388 1.00 90.56 100 LEU A C 1
ATOM 761 O O . LEU A 1 100 ? 0.467 -3.974 2.250 1.00 90.56 100 LEU A O 1
ATOM 765 N N . ILE A 1 101 ? 0.541 -3.254 0.115 1.00 88.94 101 ILE A N 1
ATOM 766 C CA . ILE A 1 101 ? 1.346 -4.359 -0.418 1.00 88.94 101 ILE A CA 1
ATOM 767 C C . ILE A 1 101 ? 2.677 -3.820 -0.943 1.00 88.94 101 ILE A C 1
ATOM 769 O O . ILE A 1 101 ? 2.731 -2.817 -1.657 1.00 88.94 101 ILE A O 1
ATOM 773 N N . THR A 1 102 ? 3.760 -4.512 -0.600 1.00 86.19 102 THR A N 1
ATOM 774 C CA . THR A 1 102 ? 5.087 -4.254 -1.165 1.00 86.19 102 THR A CA 1
ATOM 775 C C . THR A 1 102 ? 5.187 -4.986 -2.501 1.00 86.19 102 THR A C 1
ATOM 777 O O . THR A 1 102 ? 5.085 -6.210 -2.540 1.00 86.19 102 THR A O 1
ATOM 780 N N . SER A 1 103 ? 5.324 -4.255 -3.608 1.00 83.56 103 SER A N 1
ATOM 781 C CA . SER A 1 103 ? 5.456 -4.862 -4.938 1.00 83.56 103 SER A CA 1
ATOM 782 C C . SER A 1 103 ? 6.165 -3.927 -5.918 1.00 83.56 103 SER A C 1
ATOM 784 O O . SER A 1 103 ? 5.650 -2.828 -6.155 1.00 83.56 103 SER A O 1
ATOM 786 N N . PRO A 1 104 ? 7.268 -4.351 -6.567 1.00 80.12 104 PRO A N 1
ATOM 787 C CA . PRO A 1 104 ? 7.982 -5.623 -6.380 1.00 80.12 104 PRO A CA 1
ATOM 788 C C . PRO A 1 104 ? 8.469 -5.903 -4.949 1.00 80.12 104 PRO A C 1
ATOM 790 O O . PRO A 1 104 ? 8.443 -5.039 -4.081 1.00 80.12 104 PRO A O 1
ATOM 793 N N . THR A 1 105 ? 8.917 -7.123 -4.687 1.00 80.19 105 THR A N 1
ATOM 794 C CA . THR A 1 105 ? 9.685 -7.454 -3.486 1.00 80.19 105 THR A CA 1
ATOM 795 C C . THR A 1 105 ? 11.167 -7.120 -3.713 1.00 80.19 105 THR A C 1
ATOM 797 O O . THR A 1 105 ? 11.616 -7.036 -4.864 1.00 80.19 105 THR A O 1
ATOM 800 N N . PRO A 1 106 ? 11.985 -7.017 -2.646 1.00 7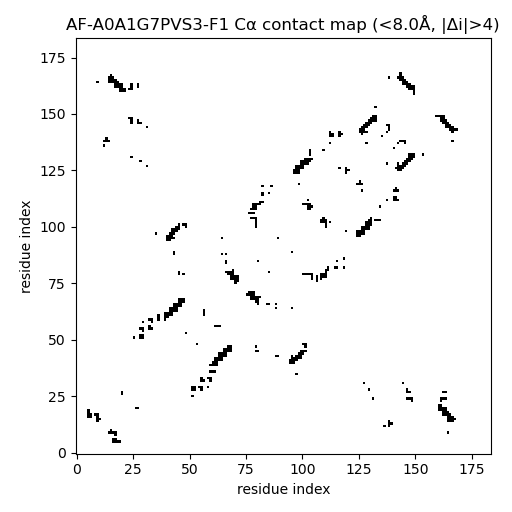4.69 106 PRO A N 1
ATOM 801 C CA . PRO A 1 106 ? 13.440 -6.858 -2.771 1.00 74.69 106 PRO A CA 1
ATOM 802 C C . PRO A 1 106 ? 14.130 -7.964 -3.585 1.00 74.69 106 PRO A C 1
ATOM 804 O O . PRO A 1 106 ? 15.256 -7.779 -4.044 1.00 74.69 106 PRO A O 1
ATOM 807 N N . TYR A 1 107 ? 13.456 -9.101 -3.766 1.00 80.31 107 TYR A N 1
ATOM 808 C CA . TYR A 1 107 ? 13.933 -10.262 -4.510 1.00 80.31 107 TYR A CA 1
ATOM 809 C C . TYR A 1 107 ? 13.501 -10.259 -5.986 1.00 80.31 107 TYR A C 1
ATOM 811 O O . TYR A 1 107 ? 13.783 -11.211 -6.706 1.00 80.31 107 TYR A O 1
ATOM 819 N N . GLY A 1 108 ? 12.829 -9.200 -6.454 1.0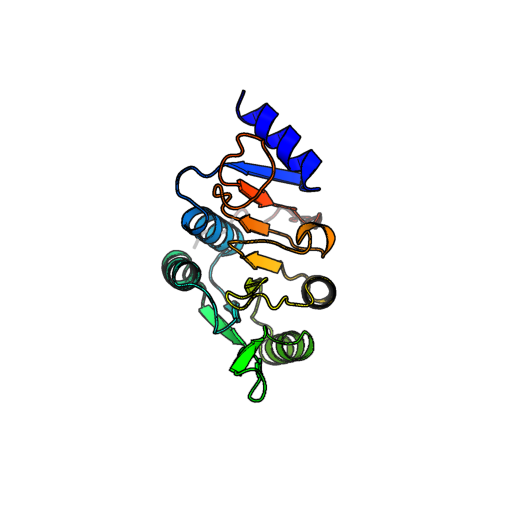0 77.88 108 GLY A N 1
ATOM 820 C CA . GLY A 1 108 ? 12.424 -9.040 -7.854 1.00 77.88 108 GLY A CA 1
ATOM 821 C C . GLY A 1 108 ? 11.117 -9.741 -8.232 1.00 77.88 108 GLY A C 1
ATOM 822 O O . GLY A 1 108 ? 10.753 -9.753 -9.405 1.00 77.88 108 GLY A O 1
ATOM 823 N N . THR A 1 109 ? 10.390 -10.301 -7.264 1.00 82.31 109 THR A N 1
ATOM 824 C CA . THR A 1 109 ? 9.073 -10.922 -7.483 1.00 82.31 109 THR A CA 1
ATOM 825 C C . THR A 1 109 ? 7.972 -9.867 -7.362 1.00 82.31 109 THR A C 1
ATOM 827 O O . THR A 1 109 ? 8.121 -8.900 -6.621 1.00 82.31 109 THR A O 1
ATOM 830 N N . CYS A 1 110 ? 6.877 -9.993 -8.112 1.00 84.62 110 CYS A N 1
ATOM 831 C CA . CYS A 1 110 ? 5.804 -8.989 -8.144 1.00 84.62 110 CYS A CA 1
ATOM 832 C C . CYS A 1 110 ? 4.484 -9.586 -7.665 1.00 84.62 110 CYS A C 1
ATOM 834 O O . CYS A 1 110 ? 4.189 -10.745 -7.947 1.00 84.62 110 CYS A O 1
ATOM 836 N N . ALA A 1 111 ? 3.697 -8.787 -6.946 1.00 85.56 111 ALA A N 1
ATOM 837 C CA . ALA A 1 111 ? 2.330 -9.151 -6.603 1.00 85.56 111 ALA A CA 1
ATOM 838 C C . ALA A 1 111 ? 1.437 -8.975 -7.834 1.00 85.56 111 ALA A C 1
ATOM 840 O O . ALA A 1 111 ? 1.673 -8.070 -8.642 1.00 85.56 111 ALA A O 1
ATOM 841 N N . ASP A 1 112 ? 0.385 -9.783 -7.936 1.00 87.62 112 ASP A N 1
ATOM 842 C CA . ASP A 1 112 ? -0.680 -9.558 -8.912 1.00 87.62 112 ASP A CA 1
ATOM 843 C C . ASP A 1 112 ? -1.557 -8.383 -8.451 1.00 87.62 112 ASP A C 1
ATOM 845 O O . ASP A 1 112 ? -2.604 -8.544 -7.820 1.00 87.62 112 ASP A O 1
ATOM 849 N N . LEU A 1 113 ? -1.051 -7.169 -8.685 1.00 86.12 113 LEU A N 1
ATOM 850 C CA . LEU A 1 113 ? -1.674 -5.935 -8.215 1.00 86.12 113 LEU A CA 1
ATOM 851 C C . LEU A 1 113 ? -3.065 -5.726 -8.813 1.00 86.12 113 LEU A C 1
ATOM 853 O O . LEU A 1 113 ? -3.906 -5.168 -8.120 1.00 86.12 113 LEU A O 1
ATOM 857 N N . SER A 1 114 ? -3.317 -6.195 -10.038 1.00 84.19 114 SER A N 1
ATOM 858 C CA . SER A 1 114 ? -4.617 -6.058 -10.700 1.00 84.19 114 SER A CA 1
ATOM 859 C C . SER A 1 114 ? -5.691 -6.839 -9.948 1.00 84.19 114 SER A C 1
ATOM 861 O O . SER A 1 114 ? -6.708 -6.272 -9.552 1.00 84.19 114 SER A O 1
ATOM 863 N N . VAL A 1 115 ? -5.430 -8.116 -9.649 1.00 89.06 115 VAL A N 1
ATOM 864 C CA . VAL A 1 115 ? -6.378 -8.955 -8.900 1.00 89.06 115 VAL A CA 1
ATOM 865 C C . VAL A 1 115 ? -6.523 -8.458 -7.460 1.00 89.06 115 VAL A C 1
ATOM 867 O O . VAL A 1 115 ? -7.623 -8.435 -6.909 1.00 89.06 115 VAL A O 1
ATOM 870 N N . VAL A 1 116 ? -5.434 -8.006 -6.832 1.00 89.81 116 VAL A N 1
ATOM 871 C CA . VAL A 1 116 ? -5.495 -7.415 -5.486 1.00 89.81 116 VAL A CA 1
ATOM 872 C C . VAL A 1 116 ? -6.320 -6.124 -5.477 1.00 89.81 116 VAL A C 1
ATOM 874 O O . VAL A 1 116 ? -7.113 -5.929 -4.555 1.00 89.81 116 VAL A O 1
ATOM 877 N N . ALA A 1 117 ? -6.187 -5.266 -6.490 1.00 87.75 117 ALA A N 1
ATOM 878 C CA . ALA A 1 117 ? -6.985 -4.052 -6.621 1.00 87.75 117 ALA A CA 1
ATOM 879 C C . ALA A 1 117 ? -8.466 -4.375 -6.812 1.00 87.75 117 ALA A C 1
ATOM 881 O O . ALA A 1 117 ? -9.299 -3.785 -6.131 1.00 87.75 117 ALA A O 1
ATOM 882 N N . GLU A 1 118 ? -8.809 -5.360 -7.645 1.00 88.56 118 GLU A N 1
ATOM 883 C CA . GLU A 1 118 ? -10.190 -5.835 -7.793 1.00 88.56 118 GLU A CA 1
ATOM 884 C C . GLU A 1 118 ? -10.782 -6.300 -6.455 1.00 88.56 118 GLU A C 1
ATOM 886 O O . GLU A 1 118 ? -11.890 -5.899 -6.096 1.00 88.56 118 GLU A O 1
ATOM 891 N N . ILE A 1 119 ? -10.027 -7.079 -5.671 1.00 90.75 119 ILE A N 1
ATOM 892 C CA . ILE A 1 119 ? -10.442 -7.540 -4.336 1.00 90.75 119 ILE A CA 1
ATOM 893 C C . ILE A 1 119 ? -10.668 -6.360 -3.378 1.00 90.75 119 ILE A C 1
ATOM 895 O O . ILE A 1 119 ? -11.621 -6.378 -2.595 1.00 90.75 119 ILE A O 1
ATOM 899 N N . CYS A 1 120 ? -9.795 -5.350 -3.408 1.00 88.62 120 CYS A N 1
ATOM 900 C CA . CYS A 1 120 ? -9.904 -4.170 -2.548 1.00 88.62 120 CYS A CA 1
ATOM 901 C C . CYS A 1 120 ? -11.096 -3.294 -2.957 1.00 88.62 120 CYS A C 1
ATOM 903 O O . CYS A 1 120 ? -11.936 -2.960 -2.121 1.00 88.62 120 CYS A O 1
ATOM 905 N N . HIS A 1 121 ? -11.227 -2.989 -4.249 1.00 87.25 121 HIS A N 1
ATOM 906 C CA . HIS A 1 121 ? -12.297 -2.155 -4.791 1.00 87.25 121 HIS A CA 1
ATOM 907 C C . HIS A 1 121 ? -13.680 -2.790 -4.650 1.00 87.25 121 HIS A C 1
ATOM 909 O O . HIS A 1 121 ? -14.634 -2.077 -4.347 1.00 87.25 121 HIS A O 1
ATOM 915 N N . ALA A 1 122 ? -13.798 -4.117 -4.782 1.00 87.69 122 ALA A N 1
ATOM 916 C CA . ALA A 1 122 ? -15.048 -4.833 -4.517 1.00 87.69 122 ALA A CA 1
ATOM 917 C C . ALA A 1 122 ? -15.553 -4.632 -3.076 1.00 87.69 122 ALA A C 1
ATOM 919 O O . ALA A 1 122 ? -16.749 -4.749 -2.819 1.00 87.69 122 ALA A O 1
ATOM 920 N N . ARG A 1 123 ? -14.652 -4.295 -2.144 1.00 85.25 123 ARG A N 1
ATOM 921 C CA . ARG A 1 123 ? -14.951 -3.977 -0.741 1.00 85.25 123 ARG A CA 1
ATOM 922 C C . ARG A 1 123 ? -14.903 -2.473 -0.431 1.00 85.25 123 ARG A C 1
ATOM 924 O O . ARG A 1 123 ? -15.034 -2.088 0.725 1.00 85.25 123 ARG A O 1
ATOM 931 N N . GLY A 1 124 ? -14.705 -1.616 -1.437 1.00 84.19 124 GLY A N 1
ATOM 932 C CA . GLY A 1 124 ? -14.572 -0.166 -1.259 1.00 84.19 124 GLY A CA 1
ATOM 933 C C . GLY A 1 124 ? -13.306 0.264 -0.507 1.00 84.19 124 GLY A C 1
ATOM 934 O O . GLY A 1 124 ? -13.287 1.343 0.085 1.00 84.19 124 GLY A O 1
ATOM 935 N N . LEU A 1 125 ? -12.265 -0.574 -0.499 1.00 85.56 125 LEU A N 1
ATOM 936 C CA . LEU A 1 125 ? -11.022 -0.346 0.236 1.00 85.56 125 LEU A CA 1
ATOM 937 C C . LEU A 1 125 ? -9.943 0.267 -0.670 1.00 85.56 125 LEU A C 1
ATOM 939 O O . LEU A 1 125 ? -9.743 -0.242 -1.774 1.00 85.56 125 LEU A O 1
ATOM 943 N N . PRO A 1 126 ? -9.194 1.283 -0.202 1.00 83.62 126 PRO A N 1
ATOM 944 C CA . PRO A 1 126 ? -8.050 1.810 -0.930 1.00 83.62 126 PRO A CA 1
ATOM 945 C C . PRO A 1 126 ? -6.834 0.868 -0.867 1.00 83.62 126 PRO A C 1
ATOM 947 O O . PRO A 1 126 ? -6.511 0.308 0.192 1.00 83.62 126 PRO A O 1
ATOM 950 N N . LEU A 1 127 ? -6.119 0.759 -1.989 1.00 84.88 127 LEU A N 1
ATOM 951 C CA . LEU A 1 127 ? -4.888 -0.007 -2.178 1.00 84.88 127 LEU A CA 1
ATOM 952 C C . LEU A 1 127 ? -3.659 0.912 -2.321 1.00 84.88 127 LEU A C 1
ATOM 954 O O . LEU A 1 127 ? -3.565 1.746 -3.224 1.00 84.88 127 LEU A O 1
ATOM 958 N N . LEU A 1 128 ? -2.662 0.694 -1.458 1.00 82.25 128 LEU A N 1
ATOM 959 C CA . LEU A 1 128 ? -1.394 1.429 -1.418 1.00 82.25 128 LEU A CA 1
ATOM 960 C C . LEU A 1 128 ? -0.194 0.531 -1.791 1.00 82.25 128 LEU A C 1
ATOM 962 O O . LEU A 1 128 ? 0.400 -0.100 -0.912 1.00 82.25 128 LEU A O 1
ATOM 966 N N . PRO A 1 129 ? 0.219 0.444 -3.064 1.00 71.25 129 PRO A N 1
ATOM 967 C CA . PRO A 1 129 ? 1.475 -0.194 -3.447 1.00 71.25 129 PRO A CA 1
ATOM 968 C C . PRO A 1 129 ? 2.710 0.630 -3.050 1.00 71.25 129 PRO A C 1
ATOM 970 O O . PRO A 1 129 ? 2.807 1.840 -3.295 1.00 71.25 129 PRO A O 1
ATOM 973 N N . PHE A 1 130 ? 3.726 -0.055 -2.526 1.00 62.75 130 PHE A N 1
ATOM 974 C CA . PHE A 1 130 ? 5.038 0.527 -2.242 1.00 62.75 130 PHE A CA 1
ATOM 975 C C . PHE A 1 130 ? 6.165 -0.209 -2.971 1.00 62.75 130 PHE A C 1
ATOM 977 O O . PHE A 1 130 ? 6.256 -1.431 -2.851 1.00 62.75 130 PHE A O 1
ATOM 984 N N . HIS A 1 131 ? 7.065 0.527 -3.648 1.00 63.66 131 HIS A N 1
ATOM 985 C CA . HIS A 1 131 ? 8.351 -0.038 -4.076 1.00 63.66 131 HIS A CA 1
ATOM 986 C C . HIS A 1 131 ? 9.473 0.965 -4.400 1.00 63.66 131 HIS A C 1
ATOM 988 O O . HIS A 1 131 ? 9.232 2.114 -4.769 1.00 63.66 131 HIS A O 1
ATOM 994 N N . GLU A 1 132 ? 10.723 0.485 -4.339 1.00 51.53 132 GLU A N 1
ATOM 995 C CA . GLU A 1 132 ? 11.952 1.244 -4.610 1.00 51.53 132 GLU A CA 1
ATOM 996 C C . GLU A 1 132 ? 12.492 1.105 -6.054 1.00 51.53 132 GLU A C 1
ATOM 998 O O . GLU A 1 132 ? 13.182 2.008 -6.521 1.00 51.53 132 GLU A O 1
ATOM 1003 N N . ARG A 1 133 ? 12.197 0.013 -6.783 1.00 42.06 133 ARG A N 1
ATOM 1004 C CA . ARG A 1 133 ? 12.763 -0.335 -8.116 1.00 42.06 133 ARG A CA 1
ATOM 1005 C C . ARG A 1 133 ? 11.781 -1.137 -9.018 1.00 42.06 133 ARG A C 1
ATOM 1007 O O . ARG A 1 133 ? 11.734 -2.348 -8.930 1.00 42.06 133 ARG A O 1
ATOM 1014 N N . LEU A 1 134 ? 10.945 -0.467 -9.818 1.00 38.81 134 LEU A N 1
ATOM 1015 C CA . LEU A 1 134 ? 9.897 -0.983 -10.760 1.00 38.81 134 LEU A CA 1
ATOM 1016 C C . LEU A 1 134 ? 10.069 -2.415 -11.364 1.00 38.81 134 LEU A C 1
ATOM 1018 O O . LEU A 1 134 ? 11.206 -2.764 -11.681 1.00 38.81 134 LEU A O 1
ATOM 1022 N N . PRO A 1 135 ? 8.979 -3.196 -11.633 1.00 45.00 135 PRO A N 1
ATOM 1023 C CA . PRO A 1 135 ? 7.969 -2.872 -12.669 1.00 45.00 135 PRO A CA 1
ATOM 1024 C C . PRO A 1 135 ? 6.480 -3.231 -12.368 1.00 45.00 135 PRO A C 1
ATOM 1026 O O . PRO A 1 135 ? 6.110 -3.551 -11.245 1.00 45.00 135 PRO A O 1
ATOM 1029 N N . THR A 1 136 ? 5.653 -3.101 -13.422 1.00 43.22 136 THR A N 1
ATOM 1030 C CA . THR A 1 136 ? 4.189 -2.877 -13.537 1.00 43.22 136 THR A CA 1
ATOM 1031 C C . THR A 1 136 ? 3.742 -1.491 -13.074 1.00 43.22 136 THR A C 1
ATOM 1033 O O . THR A 1 136 ? 4.035 -1.047 -11.963 1.00 43.22 136 THR A O 1
ATOM 1036 N N . TRP A 1 137 ? 3.065 -0.754 -13.961 1.00 58.81 137 TRP A N 1
ATOM 1037 C CA . TRP A 1 137 ? 2.507 0.561 -13.652 1.00 58.81 137 TRP A CA 1
ATOM 1038 C C . TRP A 1 137 ? 1.364 0.362 -12.662 1.00 58.81 137 TRP A C 1
ATOM 1040 O O . TRP A 1 137 ? 0.238 0.081 -13.041 1.00 58.81 137 TRP A O 1
ATOM 1050 N N . ALA A 1 138 ? 1.671 0.468 -11.368 1.00 56.72 138 ALA A N 1
ATOM 1051 C CA . ALA A 1 138 ? 0.710 0.193 -10.300 1.00 56.72 138 ALA A CA 1
ATOM 1052 C C . ALA A 1 138 ? -0.600 0.998 -10.437 1.00 56.72 138 ALA A C 1
ATOM 1054 O O . ALA A 1 138 ? -1.651 0.544 -10.006 1.00 56.72 138 ALA A O 1
ATOM 1055 N N . MET A 1 139 ? -0.535 2.160 -11.093 1.00 60.97 139 MET A N 1
ATOM 1056 C CA . MET A 1 139 ? -1.687 3.000 -11.430 1.00 60.97 139 MET A CA 1
ATOM 1057 C C . MET A 1 139 ? -2.634 2.340 -12.447 1.00 60.97 139 MET A C 1
ATOM 1059 O O . MET A 1 139 ? -3.852 2.435 -12.290 1.00 60.97 139 MET A O 1
ATOM 1063 N N . ASP A 1 140 ? -2.087 1.643 -13.448 1.00 58.38 140 ASP A N 1
ATOM 1064 C CA . ASP A 1 140 ? -2.853 0.861 -14.430 1.00 58.38 140 ASP A CA 1
ATOM 1065 C C . ASP A 1 140 ? -3.455 -0.384 -13.787 1.00 58.38 140 ASP A C 1
ATOM 1067 O O . ASP A 1 140 ? -4.574 -0.771 -14.108 1.00 58.38 140 ASP A O 1
ATOM 1071 N N . ALA A 1 141 ? -2.734 -0.966 -12.826 1.00 61.81 141 ALA A N 1
ATOM 1072 C CA . ALA A 1 141 ? -3.200 -2.089 -12.020 1.00 61.81 141 ALA A CA 1
ATOM 1073 C C . ALA A 1 141 ? -4.257 -1.688 -10.970 1.00 61.81 141 ALA A C 1
ATOM 1075 O O . ALA A 1 141 ? -4.640 -2.514 -10.154 1.00 61.81 141 ALA A O 1
ATOM 1076 N N . GLY A 1 142 ? -4.723 -0.432 -10.969 1.00 57.75 142 GLY A N 1
ATOM 1077 C CA . GLY A 1 142 ? -5.820 0.019 -10.114 1.00 57.75 142 GLY A CA 1
ATOM 1078 C C . GLY A 1 142 ? -5.414 0.487 -8.717 1.00 57.75 142 GLY A C 1
ATOM 1079 O O . GLY A 1 142 ? -6.262 0.547 -7.844 1.00 57.75 142 GLY A O 1
ATOM 1080 N N . ALA A 1 143 ? -4.152 0.831 -8.470 1.00 62.81 143 ALA A N 1
ATOM 1081 C CA . ALA A 1 143 ? -3.757 1.394 -7.182 1.00 62.81 143 ALA A CA 1
ATOM 1082 C C . ALA A 1 143 ? -4.239 2.836 -6.953 1.00 62.81 143 ALA A C 1
ATOM 1084 O O . ALA A 1 143 ? -4.202 3.665 -7.867 1.00 62.81 143 ALA A O 1
ATOM 1085 N N . ASP A 1 144 ? -4.551 3.161 -5.695 1.00 66.62 144 ASP A N 1
ATOM 1086 C CA . ASP A 1 144 ? -4.941 4.510 -5.268 1.00 66.62 144 ASP A CA 1
ATOM 1087 C C . ASP A 1 144 ? -3.733 5.396 -4.937 1.00 66.62 144 ASP A C 1
ATOM 1089 O O . ASP A 1 144 ? -3.719 6.589 -5.235 1.00 66.62 144 ASP A O 1
ATOM 1093 N N . VAL A 1 145 ? -2.668 4.847 -4.340 1.00 68.12 145 VAL A N 1
ATOM 1094 C CA . VAL A 1 145 ? -1.451 5.632 -4.052 1.00 68.12 145 VAL A CA 1
ATOM 1095 C C . VAL A 1 145 ? -0.194 4.824 -4.287 1.00 68.12 145 VAL A C 1
ATOM 1097 O O . VAL A 1 145 ? 0.004 3.767 -3.700 1.00 68.12 145 VAL A O 1
ATOM 1100 N N . ARG A 1 146 ? 0.735 5.395 -5.051 1.00 68.38 146 ARG A N 1
ATOM 1101 C CA . ARG A 1 146 ? 2.059 4.829 -5.290 1.00 68.38 146 ARG A CA 1
ATOM 1102 C C . ARG A 1 146 ? 3.141 5.733 -4.718 1.00 68.38 146 ARG A C 1
ATOM 1104 O O . ARG A 1 146 ? 3.170 6.935 -4.972 1.00 68.38 146 ARG A O 1
ATOM 1111 N N . SER A 1 147 ? 4.121 5.131 -4.051 1.00 61.94 147 SER A N 1
ATOM 1112 C CA . SER A 1 147 ? 5.374 5.801 -3.681 1.00 61.94 147 SER A CA 1
ATOM 1113 C C . SER A 1 147 ? 6.572 5.109 -4.330 1.00 61.94 147 SER A C 1
ATOM 1115 O O . SER A 1 147 ? 6.709 3.895 -4.191 1.00 61.94 147 SER A O 1
ATOM 1117 N N . SER A 1 148 ? 7.445 5.865 -5.012 1.00 64.50 148 SER A N 1
ATOM 1118 C CA . SER A 1 148 ? 8.705 5.334 -5.557 1.00 64.50 148 SER A CA 1
ATOM 1119 C C . SER A 1 148 ? 9.875 6.317 -5.478 1.00 64.50 148 SER A C 1
ATOM 1121 O O . SER A 1 148 ? 9.715 7.521 -5.676 1.00 64.50 148 SER A O 1
ATOM 1123 N N . SER A 1 149 ? 11.070 5.791 -5.213 1.00 52.16 149 SER A N 1
ATOM 1124 C CA . SER A 1 149 ? 12.338 6.522 -5.309 1.00 52.16 149 SER A CA 1
ATOM 1125 C C . SER A 1 149 ? 12.954 6.349 -6.695 1.00 52.16 149 SER A C 1
ATOM 1127 O O . SER A 1 149 ? 13.055 5.227 -7.180 1.00 52.16 149 SER A O 1
ATOM 1129 N N . THR A 1 150 ? 13.425 7.436 -7.301 1.00 52.06 150 THR A N 1
ATOM 1130 C CA . THR A 1 150 ? 14.189 7.389 -8.556 1.00 52.06 150 THR A CA 1
ATOM 1131 C C . THR A 1 150 ? 15.658 7.653 -8.225 1.00 52.06 150 THR A C 1
ATOM 1133 O O . THR A 1 150 ? 15.987 8.735 -7.741 1.00 52.06 150 THR A O 1
ATOM 1136 N N . SER A 1 151 ? 16.537 6.672 -8.430 1.00 39.78 151 SER A N 1
ATOM 1137 C CA . SER A 1 151 ? 17.997 6.799 -8.278 1.00 39.78 151 SER A CA 1
ATOM 1138 C C . SER A 1 151 ? 18.703 6.339 -9.566 1.00 39.78 151 SER A C 1
ATOM 1140 O O . SER A 1 151 ? 18.089 5.630 -10.359 1.00 39.78 151 SER A O 1
ATOM 1142 N N . PRO A 1 152 ? 19.967 6.739 -9.829 1.00 28.22 152 PRO A N 1
ATOM 1143 C CA . PRO A 1 152 ? 20.578 6.698 -11.171 1.00 28.22 152 PRO A CA 1
ATOM 1144 C C . PRO A 1 152 ? 20.652 5.328 -11.866 1.00 28.22 152 PRO A C 1
ATOM 1146 O O . PRO A 1 152 ? 20.919 5.272 -13.060 1.00 28.22 152 PRO A O 1
ATOM 1149 N N . SER A 1 153 ? 20.414 4.221 -11.158 1.00 36.28 153 SER A N 1
ATOM 1150 C CA . SER A 1 153 ? 20.321 2.882 -11.754 1.00 36.28 153 SER A CA 1
ATOM 1151 C C . SER A 1 153 ? 19.058 2.671 -12.600 1.00 36.28 153 SER A C 1
ATOM 1153 O O . SER A 1 153 ? 18.974 1.692 -13.340 1.00 36.28 153 SER A O 1
ATOM 1155 N N . SER A 1 154 ? 18.086 3.587 -12.547 1.00 38.56 154 SER A N 1
ATOM 1156 C CA . SER A 1 154 ? 17.001 3.671 -13.523 1.00 38.56 154 SER A CA 1
ATOM 1157 C C . SER A 1 154 ? 17.528 4.311 -14.810 1.00 38.56 154 SER A C 1
ATOM 1159 O O . SER A 1 154 ? 17.485 5.530 -14.971 1.00 38.56 154 SER A O 1
ATOM 1161 N N . GLY A 1 155 ? 18.071 3.491 -15.710 1.00 28.23 155 GLY A N 1
ATOM 1162 C CA . GLY A 1 155 ? 18.541 3.913 -17.027 1.00 28.23 155 GLY A CA 1
ATOM 1163 C C . GLY A 1 155 ? 17.414 4.495 -17.884 1.00 28.23 155 GLY A C 1
ATOM 1164 O O . GLY A 1 155 ? 16.754 3.778 -18.622 1.00 28.23 155 GLY A O 1
ATOM 1165 N N . SER A 1 156 ? 17.194 5.802 -17.777 1.00 31.95 156 SER A N 1
ATOM 1166 C CA . SER A 1 156 ? 16.620 6.652 -18.819 1.00 31.95 156 SER A CA 1
ATOM 1167 C C . SER A 1 156 ? 16.979 8.091 -18.467 1.00 31.95 156 SER A C 1
ATOM 1169 O O . SER A 1 156 ? 16.598 8.592 -17.410 1.00 31.95 156 SER A O 1
ATOM 1171 N N . ALA A 1 157 ? 17.750 8.743 -19.333 1.00 26.08 157 ALA A N 1
ATOM 1172 C CA . ALA A 1 157 ? 18.216 10.111 -19.162 1.00 26.08 157 ALA A CA 1
ATOM 1173 C C . ALA A 1 157 ? 17.035 11.097 -19.111 1.00 26.08 157 ALA A C 1
ATOM 1175 O O . ALA A 1 157 ? 16.557 11.575 -20.133 1.00 26.08 157 ALA A O 1
ATOM 1176 N N . ALA A 1 158 ? 16.552 11.397 -17.910 1.00 30.16 158 ALA A N 1
ATOM 1177 C CA . ALA A 1 158 ? 15.758 12.578 -17.609 1.00 30.16 158 ALA A CA 1
ATOM 1178 C C . ALA A 1 158 ? 15.907 12.869 -16.114 1.00 30.16 158 ALA A C 1
ATOM 1180 O O . ALA A 1 158 ? 15.630 12.011 -15.277 1.00 30.16 158 ALA A O 1
ATOM 1181 N N . ILE A 1 159 ? 16.361 14.077 -15.787 1.00 26.48 159 ILE A N 1
ATOM 1182 C CA . ILE A 1 159 ? 16.414 14.624 -14.429 1.00 26.48 159 ILE A CA 1
ATOM 1183 C C . ILE A 1 159 ? 15.016 14.459 -13.809 1.00 26.48 159 ILE A C 1
ATOM 1185 O O . ILE A 1 159 ? 14.088 15.174 -14.182 1.00 26.48 159 ILE A O 1
ATOM 1189 N N . ARG A 1 160 ? 14.831 13.474 -12.919 1.00 40.44 160 ARG A N 1
ATOM 1190 C CA . ARG A 1 160 ? 13.524 13.143 -12.330 1.00 40.44 160 ARG A CA 1
ATOM 1191 C C . ARG A 1 160 ? 13.613 13.108 -10.800 1.00 40.44 160 ARG A C 1
ATOM 1193 O O . ARG A 1 160 ? 14.321 12.256 -10.265 1.00 40.44 160 ARG A O 1
ATOM 1200 N N . PRO A 1 161 ? 12.916 14.013 -10.087 1.00 32.56 161 PRO A N 1
ATOM 1201 C CA . PRO A 1 161 ? 12.883 14.017 -8.627 1.00 32.56 161 PRO A CA 1
ATOM 1202 C C . PRO A 1 161 ? 12.123 12.796 -8.062 1.00 32.56 161 PRO A C 1
ATOM 1204 O O . PRO A 1 161 ? 11.320 12.179 -8.771 1.00 32.56 161 PRO A O 1
ATOM 1207 N N . PRO A 1 162 ? 12.337 12.429 -6.782 1.00 44.94 162 PRO A N 1
ATOM 1208 C CA . PRO A 1 162 ? 11.579 11.359 -6.133 1.00 44.94 162 PRO A CA 1
ATOM 1209 C C . PRO A 1 162 ? 10.084 11.706 -6.141 1.00 44.94 162 PRO A C 1
ATOM 1211 O O . PRO A 1 162 ? 9.705 12.826 -5.794 1.00 44.94 162 PRO A O 1
ATOM 1214 N N . THR A 1 163 ? 9.231 10.773 -6.575 1.00 50.78 163 THR A N 1
ATOM 1215 C CA . THR A 1 163 ? 7.816 11.056 -6.875 1.00 50.78 163 THR A CA 1
ATOM 1216 C C . THR A 1 163 ? 6.887 10.124 -6.089 1.00 50.78 163 THR A C 1
ATOM 1218 O O . THR A 1 163 ? 7.044 8.901 -6.127 1.00 50.78 163 THR A O 1
ATOM 1221 N N . GLY A 1 164 ? 5.904 10.697 -5.394 1.00 53.12 164 GLY A N 1
ATOM 1222 C CA . GLY A 1 164 ? 4.695 10.000 -4.951 1.00 53.12 164 GLY A CA 1
ATOM 1223 C C . GLY A 1 164 ? 3.527 10.396 -5.853 1.00 53.12 164 GLY A C 1
ATOM 1224 O O . GLY A 1 164 ? 3.368 11.576 -6.140 1.00 53.12 164 GLY A O 1
ATOM 1225 N N . CYS A 1 165 ? 2.724 9.445 -6.316 1.00 52.44 165 CYS A N 1
ATOM 1226 C CA . CYS A 1 165 ? 1.559 9.714 -7.166 1.00 52.44 165 CYS A CA 1
ATOM 1227 C C . CYS A 1 165 ? 0.290 9.196 -6.491 1.00 52.44 165 CYS A C 1
ATOM 1229 O O . CYS A 1 165 ? 0.320 8.149 -5.844 1.00 52.44 165 CYS A O 1
ATOM 1231 N N . VAL A 1 166 ? -0.813 9.923 -6.655 1.00 53.03 166 VAL A N 1
ATOM 1232 C CA . VAL A 1 166 ? -2.122 9.602 -6.079 1.00 53.03 166 VAL A CA 1
ATOM 1233 C C . VAL A 1 166 ? -3.157 9.555 -7.204 1.00 53.03 166 VAL A C 1
ATOM 1235 O O . VAL A 1 166 ? -3.289 10.502 -7.984 1.00 53.03 166 VAL A O 1
ATOM 1238 N N . ARG A 1 167 ? -3.900 8.450 -7.279 1.00 45.72 167 ARG A N 1
ATOM 1239 C CA . ARG A 1 167 ? -5.195 8.353 -7.949 1.00 45.72 167 ARG A CA 1
ATOM 1240 C C . ARG A 1 167 ? -6.248 8.448 -6.861 1.00 45.72 167 ARG A C 1
ATOM 1242 O O . ARG A 1 167 ? -6.331 7.576 -6.006 1.00 45.72 167 ARG A O 1
ATOM 1249 N N . THR A 1 168 ? -7.064 9.485 -6.876 1.00 40.94 168 THR A N 1
ATOM 1250 C CA . THR A 1 168 ? -8.285 9.438 -6.082 1.00 40.94 168 THR A CA 1
ATOM 1251 C C . THR A 1 168 ? -9.305 8.615 -6.857 1.00 40.94 168 THR A C 1
ATOM 1253 O O . THR A 1 168 ? -9.723 8.989 -7.953 1.00 40.94 168 THR A O 1
ATOM 1256 N N . ALA A 1 169 ? -9.705 7.458 -6.323 1.00 34.06 169 ALA A N 1
ATOM 1257 C CA . ALA A 1 169 ? -10.936 6.827 -6.771 1.00 34.06 169 ALA A CA 1
ATOM 1258 C C . ALA A 1 169 ? -12.058 7.867 -6.629 1.00 34.06 169 ALA A C 1
ATOM 1260 O O . ALA A 1 169 ? -12.262 8.417 -5.544 1.00 34.06 169 ALA A O 1
ATOM 1261 N N . ARG A 1 170 ? -12.779 8.169 -7.719 1.00 27.44 170 ARG A N 1
ATOM 1262 C CA . ARG A 1 170 ? -14.027 8.939 -7.644 1.00 27.44 170 ARG A CA 1
ATOM 1263 C C . ARG A 1 170 ? -15.063 8.100 -6.898 1.00 27.44 170 ARG A C 1
ATOM 1265 O O . ARG A 1 170 ? -15.952 7.523 -7.510 1.00 27.44 170 ARG A O 1
ATOM 1272 N N . SER A 1 171 ? -14.970 8.039 -5.576 1.00 30.61 171 SER A N 1
ATOM 1273 C CA . SER A 1 171 ? -16.151 7.844 -4.760 1.00 30.61 171 SER A CA 1
ATOM 1274 C C . SER A 1 171 ? -16.793 9.219 -4.641 1.00 30.61 171 SER A C 1
ATOM 1276 O O . SER A 1 171 ? -16.251 10.160 -4.063 1.00 30.61 171 SER A O 1
ATOM 1278 N N . THR A 1 172 ? -17.953 9.382 -5.265 1.00 25.58 172 THR A N 1
ATOM 1279 C CA . THR A 1 172 ? -18.901 10.413 -4.859 1.00 25.58 172 THR A CA 1
ATOM 1280 C C . THR A 1 172 ? -19.259 10.136 -3.404 1.00 25.58 172 THR A C 1
ATOM 1282 O O . THR A 1 172 ? -20.229 9.444 -3.111 1.00 25.58 172 THR A O 1
ATOM 1285 N N . CYS A 1 173 ? -18.448 10.641 -2.477 1.00 23.14 173 CYS A N 1
ATOM 1286 C CA . CYS A 1 173 ? -18.837 10.774 -1.090 1.00 23.14 173 CYS A CA 1
ATOM 1287 C C . CYS A 1 173 ? -19.837 11.931 -1.046 1.00 23.14 173 CYS A C 1
ATOM 1289 O O . CYS A 1 173 ? -19.492 13.086 -0.801 1.00 23.14 173 CYS A O 1
ATOM 1291 N N . THR A 1 174 ? -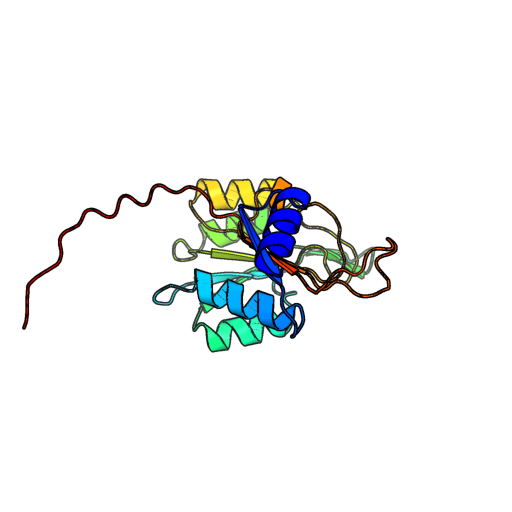21.094 11.640 -1.379 1.00 23.05 174 THR A N 1
ATOM 1292 C CA . THR A 1 174 ? -22.216 12.468 -0.950 1.00 23.05 174 THR A CA 1
ATOM 1293 C C . THR A 1 174 ? -22.240 12.401 0.568 1.00 23.05 174 THR A C 1
ATOM 1295 O O . THR A 1 174 ? -22.867 11.519 1.140 1.00 23.05 174 THR A O 1
ATOM 1298 N N . CYS A 1 175 ? -21.517 13.310 1.221 1.00 21.64 175 CYS A N 1
ATOM 1299 C CA . CYS A 1 175 ? -21.786 13.692 2.598 1.00 21.64 175 CYS A CA 1
ATOM 1300 C C . CYS A 1 175 ? -23.159 14.378 2.609 1.00 21.64 175 CYS A C 1
ATOM 1302 O O . CYS A 1 175 ? -23.259 15.495 2.090 1.00 21.64 175 CYS A O 1
ATOM 1304 N N . PRO A 1 176 ? -24.218 13.789 3.194 1.00 22.97 176 PRO A N 1
ATOM 1305 C CA . PRO A 1 176 ? -25.370 14.582 3.552 1.00 22.97 176 PRO A CA 1
ATOM 1306 C C . PRO A 1 176 ? -24.939 15.464 4.722 1.00 22.97 176 PRO A C 1
ATOM 1308 O O . PRO A 1 176 ? -24.611 15.009 5.817 1.00 22.97 176 PRO A O 1
ATOM 1311 N N . THR A 1 177 ? -24.893 16.760 4.452 1.00 29.83 177 THR A N 1
ATOM 1312 C CA . THR A 1 177 ? -24.950 17.816 5.453 1.00 29.83 177 THR A CA 1
ATOM 1313 C C . THR A 1 177 ? -26.046 17.452 6.455 1.00 29.83 177 THR A C 1
ATOM 1315 O O . THR A 1 177 ? -27.172 17.250 6.018 1.00 29.83 177 THR A O 1
ATOM 1318 N N . THR A 1 178 ? -25.722 17.302 7.747 1.00 29.62 178 THR A N 1
ATOM 1319 C CA . THR A 1 178 ? -26.520 17.688 8.941 1.00 29.62 178 THR A CA 1
ATOM 1320 C C . THR A 1 178 ? -26.010 16.935 10.179 1.00 29.62 178 THR A C 1
ATOM 1322 O O . THR A 1 178 ? -26.575 15.919 10.550 1.00 29.62 178 THR A O 1
ATOM 1325 N N . VAL A 1 179 ? -24.988 17.459 10.865 1.00 29.17 179 VAL A N 1
ATOM 1326 C CA . VAL A 1 179 ? -24.904 17.412 12.343 1.00 29.17 179 VAL A CA 1
ATOM 1327 C C . VAL A 1 179 ? -24.218 18.702 12.795 1.00 29.17 179 VAL A C 1
ATOM 1329 O O . VAL A 1 179 ? -23.047 18.741 13.160 1.00 29.17 179 VAL A O 1
ATOM 1332 N N . ALA A 1 180 ? -24.967 19.798 12.712 1.00 28.20 180 ALA A N 1
ATOM 1333 C CA . ALA A 1 180 ? -24.762 20.947 13.577 1.00 28.20 180 ALA A CA 1
ATOM 1334 C C . ALA A 1 180 ? -25.834 20.877 14.671 1.00 28.20 180 ALA A C 1
ATOM 1336 O O . ALA A 1 180 ? -27.008 20.654 14.385 1.00 28.20 180 ALA A O 1
ATOM 1337 N N . SER A 1 181 ? -25.410 21.101 15.913 1.00 29.28 181 SER A N 1
ATOM 1338 C CA . SER A 1 181 ? -26.194 21.096 17.155 1.00 29.28 181 SER A CA 1
ATOM 1339 C C . SER A 1 181 ? -26.503 19.717 17.761 1.00 29.28 181 SER A C 1
ATOM 1341 O O . SER A 1 181 ? -27.463 19.037 17.420 1.00 29.28 181 SER A O 1
ATOM 1343 N N . ARG A 1 182 ? -25.722 19.353 18.780 1.00 25.22 182 ARG A N 1
ATOM 1344 C CA . ARG A 1 182 ? -26.190 19.391 20.174 1.00 25.22 182 ARG A CA 1
ATOM 1345 C C . ARG A 1 182 ? -24.989 19.323 21.115 1.00 25.22 182 ARG A C 1
ATOM 1347 O O . ARG A 1 182 ? -24.157 18.431 21.027 1.00 25.22 182 ARG A O 1
ATOM 1354 N N . ARG A 1 183 ? -24.904 20.349 21.963 1.00 27.83 183 ARG A N 1
ATOM 1355 C CA . ARG A 1 183 ? -24.122 20.373 23.198 1.00 27.83 183 ARG A CA 1
ATOM 1356 C C . ARG A 1 183 ? -24.859 19.519 24.231 1.00 27.83 183 ARG A C 1
ATOM 1358 O O . ARG A 1 183 ? -26.070 19.694 24.355 1.00 27.83 183 ARG A O 1
ATOM 1365 N N . CYS A 1 184 ? -24.124 18.660 24.925 1.00 32.72 184 CYS A N 1
ATOM 1366 C CA . CYS A 1 184 ? -24.122 18.398 26.369 1.00 32.72 184 CYS A CA 1
ATOM 1367 C C . CYS A 1 184 ? -23.230 17.183 26.613 1.00 32.72 184 CYS A C 1
ATOM 1369 O O . CYS A 1 184 ? -23.413 16.180 25.889 1.00 32.72 184 CYS A O 1
#

Solvent-accessible surface area (backbone atoms only — not comparable to full-atom values): 10485 Å² total; per-residue (Å²): 112,68,68,62,54,26,52,55,48,7,65,75,57,71,29,79,39,38,44,78,40,94,70,42,36,55,49,39,47,29,53,53,45,49,72,69,30,71,91,54,49,28,30,37,30,42,67,79,55,56,72,49,54,58,55,24,31,70,74,38,59,38,44,77,41,78,41,64,52,45,74,39,82,86,80,73,42,64,33,47,50,50,55,64,54,53,50,57,53,46,74,74,36,84,66,51,63,31,39,38,45,53,39,29,38,102,78,73,36,66,45,65,48,45,61,40,27,52,60,30,52,78,70,74,27,56,36,34,43,36,37,66,70,86,72,78,66,52,50,80,30,56,34,30,35,43,26,31,39,61,57,86,85,60,88,60,102,62,99,59,75,21,40,28,38,34,32,76,76,86,69,84,75,78,72,78,87,80,89,79,88,81,90,130

Nearest PDB structures (foldseek):
  2e7i-assembly1_A  TM=7.915E-01  e=1.453E-08  Archaeoglobus fulgidus
  8kdl-assembly1_A  TM=7.282E-01  e=2.974E-07  Streptomyces lincolnensis
  2z67-assembly1_A  TM=7.785E-01  e=8.861E-07  Methanococcus maripaludis S2
  9jwc-assembly1_A  TM=7.417E-01  e=2.322E-06  Lactobacillus delbrueckii subsp. lactis DSM 20072
  6q6i-assembly1_A  TM=7.823E-01  e=2.061E-05  Pseudomonas aeruginosa

Organism: Pseudonocardia oroxyli (NCBI:txid366584)

InterPro domains:
  IPR000310 Orn/Lys/Arg decarboxylase, major domain [PF01276] (2-126)
  IPR015421 Pyridoxal phosphate-dependent transferase, major domain [G3DSA:3.40.640.10] (1-157)
  IPR015424 Pyridoxal phosphate-dependent transferase [SSF53383] (2-156)
  IPR052357 Orn/Lys/Arg decarboxylase class-I [PTHR43277] (1-150)

Secondary structure (DSSP, 8-state):
-HHHHHHHHHHHHT-SEEEE-SSHHHHHHHHHHHHT--SS-EEEEETT--HHHHHHHHHHTPEEEEE--EEETTTTEEEPPPHHHHHHHHHT-TTEEEEEEE-S-TTS----HHHHHHHHHTTT--EEEE-SS--S-TTTTT-SEEEE---TTS-S-S----EEEE------------------

Radius of gyration: 17.39 Å; Cα contacts (8 Å, |Δi|>4): 318; chains: 1; bounding box: 47×50×46 Å

pLDDT: mean 73.12, std 22.06, range [21.64, 94.38]